Protein AF-0000000076362804 (afdb_homodimer)

pLDDT: mean 93.05, std 12.34, range [27.88, 98.81]

Radius of gyration: 17.91 Å; Cα contacts (8 Å, |Δi|>4): 501; chains: 2; bounding box: 46×46×48 Å

InterPro domains:
  IPR002075 Nuclear transport factor 2 domain [PF02136] (10-121)
  IPR018222 Nuclear transport factor 2, eukaryote [PS50177] (10-121)
  IPR018222 Nuclear transport factor 2, eukaryote [cd00780] (7-122)
  IPR032710 NTF2-like domain superfamily [SSF54427] (3-126)
  IPR045875 Nuclear transport factor 2 [PTHR12612] (6-122)

Structure (mmCIF, N/CA/C/O backbone):
data_AF-0000000076362804-model_v1
#
loop_
_entity.id
_entity.type
_entity.pdbx_description
1 polymer 'Nuclear transport factor 2'
#
loop_
_atom_site.group_PDB
_atom_site.id
_atom_site.type_symbol
_atom_site.label_atom_id
_atom_site.label_alt_id
_atom_site.label_comp_id
_atom_site.label_asym_id
_atom_site.label_entity_id
_atom_site.label_seq_id
_atom_site.pdbx_PDB_ins_code
_atom_site.Cartn_x
_atom_site.Cartn_y
_atom_site.Cartn_z
_atom_site.occupancy
_atom_site.B_iso_or_equiv
_atom_site.auth_seq_id
_atom_site.auth_comp_id
_atom_site.auth_asym_id
_atom_site.auth_atom_id
_atom_site.pdbx_PDB_model_num
ATOM 1 N N . MET A 1 1 ? 11.648 -13.578 23.984 1 36.94 1 MET A N 1
ATOM 2 C CA . MET A 1 1 ? 10.633 -13.055 23.078 1 36.94 1 MET A CA 1
ATOM 3 C C . MET A 1 1 ? 11.25 -12.125 22.047 1 36.94 1 MET A C 1
ATOM 5 O O . MET A 1 1 ? 11.836 -11.102 22.391 1 36.94 1 MET A O 1
ATOM 9 N N . GLY A 1 2 ? 11.875 -12.516 21.016 1 54.12 2 GLY A N 1
ATOM 10 C CA . GLY A 1 2 ? 12.961 -11.906 20.25 1 54.12 2 GLY A CA 1
ATOM 11 C C . GLY A 1 2 ? 12.633 -10.508 19.766 1 54.12 2 GLY A C 1
ATOM 12 O O . GLY A 1 2 ? 11.461 -10.18 19.547 1 54.12 2 GLY A O 1
ATOM 13 N N . GLU A 1 3 ? 13.352 -9.5 20.094 1 73.12 3 GLU A N 1
ATOM 14 C CA . GLU A 1 3 ? 13.211 -8.086 19.781 1 73.12 3 GLU A CA 1
ATOM 15 C C . GLU A 1 3 ? 12.867 -7.879 18.312 1 73.12 3 GLU A C 1
ATOM 17 O O . GLU A 1 3 ? 13.422 -8.547 17.438 1 73.12 3 GLU A O 1
ATOM 22 N N . SER A 1 4 ? 11.57 -7.258 18 1 84.94 4 SER A N 1
ATOM 23 C CA . SER A 1 4 ? 11.188 -6.926 16.641 1 84.94 4 SER A CA 1
ATOM 24 C C . SER A 1 4 ? 12.344 -6.293 15.875 1 84.94 4 SER A C 1
ATOM 26 O O . SER A 1 4 ? 13.117 -5.523 16.438 1 84.94 4 SER A O 1
ATOM 28 N N . PRO A 1 5 ? 12.57 -6.762 14.672 1 91.88 5 PRO A N 1
ATOM 29 C CA . PRO A 1 5 ? 13.641 -6.16 13.875 1 91.88 5 PRO A CA 1
ATOM 30 C C . PRO A 1 5 ? 13.516 -4.641 13.781 1 91.88 5 PRO A C 1
ATOM 32 O O . PRO A 1 5 ? 12.422 -4.098 13.906 1 91.88 5 PRO A O 1
ATOM 35 N N . ILE A 1 6 ? 14.586 -3.998 13.609 1 91.94 6 ILE A N 1
ATOM 36 C CA . ILE A 1 6 ? 14.672 -2.543 13.602 1 91.94 6 ILE A CA 1
ATOM 37 C C . ILE A 1 6 ? 13.703 -1.971 12.578 1 91.94 6 ILE A C 1
ATOM 39 O O . ILE A 1 6 ? 13.062 -0.946 12.82 1 91.94 6 ILE A O 1
ATOM 43 N N . TRP A 1 7 ? 13.656 -2.506 11.359 1 94.81 7 TRP A N 1
ATOM 44 C CA . TRP A 1 7 ? 12.789 -1.976 10.305 1 94.81 7 TRP A CA 1
ATOM 45 C C . TRP A 1 7 ? 11.328 -2.012 10.734 1 94.81 7 TRP A C 1
ATOM 47 O O . TRP A 1 7 ? 10.539 -1.144 10.352 1 94.81 7 TRP A O 1
ATOM 57 N N . GLU A 1 8 ? 10.906 -3.002 11.477 1 96.44 8 GLU A N 1
ATOM 58 C CA . GLU A 1 8 ? 9.539 -3.061 12 1 96.44 8 GLU A CA 1
ATOM 59 C C . GLU A 1 8 ? 9.297 -1.957 13.031 1 96.44 8 GLU A C 1
ATOM 61 O O . GLU A 1 8 ? 8.227 -1.351 13.055 1 96.44 8 GLU A O 1
ATOM 66 N N . GLN A 1 9 ? 10.219 -1.729 13.867 1 96.81 9 GLN A N 1
ATOM 67 C CA . GLN A 1 9 ? 10.109 -0.676 14.867 1 96.81 9 GLN A CA 1
ATOM 68 C C . GLN A 1 9 ? 10.023 0.7 14.211 1 96.81 9 GLN A C 1
ATOM 70 O O . GLN A 1 9 ? 9.234 1.546 14.633 1 96.81 9 GLN A O 1
ATOM 75 N N . VAL A 1 10 ? 10.859 0.866 13.227 1 97.06 10 VAL A N 1
ATOM 76 C CA . VAL A 1 10 ? 10.875 2.129 12.492 1 97.06 10 VAL A CA 1
ATOM 77 C C . VAL A 1 10 ? 9.516 2.361 11.844 1 97.06 10 VAL A C 1
ATOM 79 O O . VAL A 1 10 ? 8.922 3.432 11.992 1 97.06 10 VAL A O 1
ATOM 82 N N . GLY A 1 11 ? 9.031 1.36 11.125 1 98.25 11 GLY A N 1
ATOM 83 C CA . GLY A 1 11 ? 7.738 1.476 10.484 1 98.25 11 GLY A CA 1
ATOM 84 C C . GLY A 1 11 ? 6.613 1.785 11.453 1 98.25 11 GLY A C 1
ATOM 85 O O . GLY A 1 11 ? 5.84 2.723 11.234 1 98.25 11 GLY A O 1
ATOM 86 N N . ALA A 1 12 ? 6.578 1.027 12.547 1 98.06 12 ALA A N 1
ATOM 87 C CA . ALA A 1 12 ? 5.527 1.193 13.547 1 98.06 12 ALA A CA 1
ATOM 88 C C . ALA A 1 12 ? 5.602 2.57 14.195 1 98.06 12 ALA A C 1
ATOM 90 O O . ALA A 1 12 ? 4.578 3.23 14.391 1 98.06 12 ALA A O 1
ATOM 91 N N . GLY A 1 13 ? 6.742 2.947 14.539 1 97.88 13 GLY A N 1
ATOM 92 C CA . GLY A 1 13 ? 6.93 4.27 15.125 1 97.88 13 GLY A CA 1
ATOM 93 C C . GLY A 1 13 ? 6.52 5.395 14.188 1 97.88 13 GLY A C 1
ATOM 94 O O . GLY A 1 13 ? 5.863 6.348 14.609 1 97.88 13 GLY A O 1
ATOM 95 N N . PHE A 1 14 ? 6.957 5.27 12.93 1 98.31 14 PHE A N 1
ATOM 96 C CA . PHE A 1 14 ? 6.613 6.285 11.938 1 98.31 14 PHE A CA 1
ATOM 97 C C . PHE A 1 14 ? 5.102 6.414 11.789 1 98.31 14 PHE A C 1
ATOM 99 O O . PHE A 1 14 ? 4.57 7.523 11.734 1 98.31 14 PHE A O 1
ATOM 106 N N . VAL A 1 15 ? 4.41 5.262 11.727 1 98.56 15 VAL A N 1
ATOM 107 C CA . VAL A 1 15 ? 2.959 5.254 11.578 1 98.56 15 VAL A CA 1
ATOM 108 C C . VAL A 1 15 ? 2.318 6.02 12.734 1 98.56 15 VAL A C 1
ATOM 110 O O . VAL A 1 15 ? 1.425 6.84 12.523 1 98.56 15 VAL A O 1
ATOM 113 N N . GLN A 1 16 ? 2.775 5.766 13.883 1 98.06 16 GLN A N 1
ATOM 114 C CA . GLN A 1 16 ? 2.236 6.426 15.062 1 98.06 16 GLN A CA 1
ATOM 115 C C . GLN A 1 16 ? 2.451 7.938 14.992 1 98.06 16 GLN A C 1
ATOM 117 O O . GLN A 1 16 ? 1.515 8.711 15.195 1 98.06 16 GLN A O 1
ATOM 122 N N . VAL A 1 17 ? 3.627 8.328 14.711 1 97.69 17 VAL A N 1
ATOM 123 C CA . VAL A 1 17 ? 3.98 9.742 14.656 1 97.69 17 VAL A CA 1
ATOM 124 C C . VAL A 1 17 ? 3.186 10.438 13.555 1 97.69 17 VAL A C 1
ATOM 126 O O . VAL A 1 17 ? 2.641 11.523 13.758 1 97.69 17 VAL A O 1
ATOM 129 N N . TYR A 1 18 ? 3.16 9.844 12.383 1 98.69 18 TYR A N 1
ATOM 130 C CA . TYR A 1 18 ? 2.523 10.43 11.211 1 98.69 18 TYR A CA 1
ATOM 131 C C . TYR A 1 18 ? 1.062 10.758 11.492 1 98.69 18 TYR A C 1
ATOM 133 O O . TYR A 1 18 ? 0.63 11.898 11.312 1 98.69 18 TYR A O 1
ATOM 141 N N . TYR A 1 19 ? 0.323 9.781 11.953 1 98.56 19 TYR A N 1
ATOM 142 C CA . TYR A 1 19 ? -1.111 10.008 12.086 1 98.56 19 TYR A CA 1
ATOM 143 C C . TYR A 1 19 ? -1.409 10.875 13.305 1 98.56 19 TYR A C 1
ATOM 145 O O . TYR A 1 19 ? -2.365 11.656 13.305 1 98.56 19 TYR A O 1
ATOM 153 N N . GLN A 1 20 ? -0.62 10.703 14.375 1 97.94 20 GLN A N 1
ATOM 154 C CA . GLN A 1 20 ? -0.774 11.625 15.492 1 97.94 20 GLN A CA 1
ATOM 155 C C . GLN A 1 20 ? -0.615 13.07 15.047 1 97.94 20 GLN A C 1
ATOM 157 O O . GLN A 1 20 ? -1.434 13.93 15.383 1 97.94 20 GLN A O 1
ATOM 162 N N . GLN A 1 21 ? 0.477 13.352 14.297 1 97.94 21 GLN A N 1
ATOM 163 C CA . GLN A 1 21 ? 0.711 14.703 13.789 1 97.94 21 GLN A CA 1
ATOM 164 C C . GLN A 1 21 ? -0.399 15.125 12.828 1 97.94 21 GLN A C 1
ATOM 166 O O . GLN A 1 21 ? -0.898 16.25 12.914 1 97.94 21 GLN A O 1
ATOM 171 N N . PHE A 1 22 ? -0.816 14.234 11.938 1 98.25 22 PHE A N 1
ATOM 172 C CA . PHE A 1 22 ? -1.864 14.547 10.977 1 98.25 22 PHE A CA 1
ATOM 173 C C . PHE A 1 22 ? -3.148 14.961 11.688 1 98.25 22 PHE A C 1
ATOM 175 O O . PHE A 1 22 ? -3.812 15.914 11.273 1 98.25 22 PHE A O 1
ATOM 182 N N . ASP A 1 23 ? -3.486 14.25 12.734 1 97.81 23 ASP A N 1
ATOM 183 C CA . ASP A 1 23 ? -4.758 14.43 13.43 1 97.81 23 ASP A CA 1
ATOM 184 C C . ASP A 1 23 ? -4.738 15.68 14.297 1 97.81 23 ASP A C 1
ATOM 186 O O . ASP A 1 23 ? -5.785 16.266 14.57 1 97.81 23 ASP A O 1
ATOM 190 N N . THR A 1 24 ? -3.576 16.031 14.836 1 97.12 24 THR A N 1
ATOM 191 C CA . THR A 1 24 ? -3.521 17.094 15.836 1 97.12 24 THR A CA 1
ATOM 192 C C . THR A 1 24 ? -3 18.391 15.219 1 97.12 24 THR A C 1
ATOM 194 O O . THR A 1 24 ? -3.531 19.469 15.484 1 97.12 24 THR A O 1
ATOM 197 N N . ASN A 1 25 ? -1.929 18.359 14.461 1 96.38 25 ASN A N 1
ATOM 198 C CA . ASN A 1 25 ? -1.294 19.5 13.805 1 96.38 25 ASN A CA 1
ATOM 199 C C . ASN A 1 25 ? -0.584 19.078 12.523 1 96.38 25 ASN A C 1
ATOM 201 O O . ASN A 1 25 ? 0.634 18.891 12.516 1 96.38 25 ASN A O 1
ATOM 205 N N . ARG A 1 26 ? -1.341 19.047 11.383 1 96.12 26 ARG A N 1
ATOM 206 C CA . ARG A 1 26 ? -0.831 18.453 10.148 1 96.12 26 ARG A CA 1
ATOM 207 C C . ARG A 1 26 ? 0.298 19.297 9.57 1 96.12 26 ARG A C 1
ATOM 209 O O . ARG A 1 26 ? 1.081 18.828 8.742 1 96.12 26 ARG A O 1
ATOM 216 N N . SER A 1 27 ? 0.461 20.531 9.992 1 95.5 27 SER A N 1
ATOM 217 C CA . SER A 1 27 ? 1.548 21.375 9.508 1 95.5 27 SER A CA 1
ATOM 218 C C . SER A 1 27 ? 2.906 20.828 9.922 1 95.5 27 SER A C 1
ATOM 220 O O . SER A 1 27 ? 3.922 21.109 9.289 1 95.5 27 SER A O 1
ATOM 222 N N . GLU A 1 28 ? 2.934 20.031 10.945 1 96.56 28 GLU A N 1
ATOM 223 C CA . GLU A 1 28 ? 4.172 19.453 11.461 1 96.56 28 GLU A CA 1
ATOM 224 C C . GLU A 1 28 ? 4.641 18.297 10.594 1 96.56 28 GLU A C 1
ATOM 226 O O . GLU A 1 28 ? 5.777 17.828 10.727 1 96.56 28 GLU A O 1
ATOM 231 N N . LEU A 1 29 ? 3.787 17.828 9.656 1 98.06 29 LEU A N 1
ATOM 232 C CA . LEU A 1 29 ? 4.129 16.688 8.805 1 98.06 29 LEU A CA 1
ATOM 233 C C . LEU A 1 29 ? 5.289 17.031 7.879 1 98.06 29 LEU A C 1
ATOM 235 O O . LEU A 1 29 ? 5.957 16.141 7.355 1 98.06 29 LEU A O 1
ATOM 239 N N . GLY A 1 30 ? 5.527 18.328 7.656 1 97.62 30 GLY A N 1
ATOM 240 C CA . GLY A 1 30 ? 6.59 18.766 6.77 1 97.62 30 GLY A CA 1
ATOM 241 C C . GLY A 1 30 ? 7.949 18.188 7.125 1 97.62 30 GLY A C 1
ATOM 242 O O . GLY A 1 30 ? 8.781 17.969 6.246 1 97.62 30 GLY A O 1
ATOM 243 N N . SER A 1 31 ? 8.203 18 8.438 1 96.56 31 SER A N 1
ATOM 244 C CA . SER A 1 31 ? 9.492 17.516 8.914 1 96.56 31 SER A CA 1
ATOM 245 C C . SER A 1 31 ? 9.734 16.078 8.477 1 96.56 31 SER A C 1
ATOM 247 O O . SER A 1 31 ? 10.859 15.586 8.531 1 96.56 31 SER A O 1
ATOM 249 N N . LEU A 1 32 ? 8.703 15.352 8.055 1 97.69 32 LEU A N 1
ATOM 250 C CA . LEU A 1 32 ? 8.812 13.953 7.672 1 97.69 32 LEU A CA 1
ATOM 251 C C . LEU A 1 32 ? 9.18 13.82 6.195 1 97.69 32 LEU A C 1
ATOM 253 O O . LEU A 1 32 ? 9.555 12.734 5.742 1 97.69 32 LEU A O 1
ATOM 257 N N . TYR A 1 33 ? 9.031 14.867 5.43 1 98 33 TYR A N 1
ATOM 258 C CA . TYR A 1 33 ? 9.266 14.844 3.99 1 98 33 TYR A CA 1
ATOM 259 C C . TYR A 1 33 ? 10.531 15.625 3.637 1 98 33 TYR A C 1
ATOM 261 O O . TYR A 1 33 ? 10.969 16.484 4.395 1 98 33 TYR A O 1
ATOM 269 N N . GLY A 1 34 ? 11.125 15.273 2.525 1 95.44 34 GLY A N 1
ATOM 270 C CA . GLY A 1 34 ? 12.266 15.992 1.978 1 95.44 34 GLY A CA 1
ATOM 271 C C . GLY A 1 34 ? 12.023 16.516 0.572 1 95.44 34 GLY A C 1
ATOM 272 O O . GLY A 1 34 ? 10.898 16.453 0.067 1 95.44 34 GLY A O 1
ATOM 273 N N . GLU A 1 35 ? 13.07 16.984 -0.027 1 94.44 35 GLU A N 1
ATOM 274 C CA . GLU A 1 35 ? 12.969 17.609 -1.342 1 94.44 35 GLU A CA 1
ATOM 275 C C . GLU A 1 35 ? 12.656 16.578 -2.42 1 94.44 35 GLU A C 1
ATOM 277 O O . GLU A 1 35 ? 12.016 16.906 -3.426 1 94.44 35 GLU A O 1
ATOM 282 N N . SER A 1 36 ? 13.008 15.391 -2.213 1 94.75 36 SER A N 1
ATOM 283 C CA . SER A 1 36 ? 12.82 14.359 -3.227 1 94.75 36 SER A CA 1
ATOM 284 C C . SER A 1 36 ? 11.609 13.484 -2.9 1 94.75 36 SER A C 1
ATOM 286 O O . SER A 1 36 ? 11.352 12.492 -3.584 1 94.75 36 SER A O 1
ATOM 288 N N . SER A 1 37 ? 10.914 13.805 -1.854 1 97.81 37 SER A N 1
ATOM 289 C CA . SER A 1 37 ? 9.742 13.031 -1.47 1 97.81 37 SER A CA 1
ATOM 290 C C . SER A 1 37 ? 8.633 13.164 -2.504 1 97.81 37 SER A C 1
ATOM 292 O O . SER A 1 37 ? 8.508 14.195 -3.162 1 97.81 37 SER A O 1
ATOM 294 N N . CYS A 1 38 ? 7.879 12.094 -2.643 1 98.25 38 CYS A N 1
ATOM 295 C CA . CYS A 1 38 ? 6.738 12.102 -3.553 1 98.25 38 CYS A CA 1
ATOM 296 C C . CYS A 1 38 ? 5.473 11.633 -2.844 1 98.25 38 CYS A C 1
ATOM 298 O O . CYS A 1 38 ? 5.488 10.617 -2.141 1 98.25 38 CYS A O 1
ATOM 300 N N . LEU A 1 39 ? 4.375 12.406 -3.035 1 98.62 39 LEU A N 1
ATOM 301 C CA . LEU A 1 39 ? 3.059 12.047 -2.518 1 98.62 39 LEU A CA 1
ATOM 302 C C . LEU A 1 39 ? 2.068 11.828 -3.658 1 98.62 39 LEU A C 1
ATOM 304 O O . LEU A 1 39 ? 2.012 12.633 -4.594 1 98.62 39 LEU A O 1
ATOM 308 N N . THR A 1 40 ? 1.385 10.719 -3.691 1 98.56 40 THR A N 1
ATOM 309 C CA . THR A 1 40 ? 0.167 10.547 -4.477 1 98.56 40 THR A CA 1
ATOM 310 C C . THR A 1 40 ? -1.062 10.547 -3.572 1 98.56 40 THR A C 1
ATOM 312 O O . THR A 1 40 ? -1.241 9.641 -2.754 1 98.56 40 THR A O 1
ATOM 315 N N . TRP A 1 41 ? -1.864 11.586 -3.695 1 98.31 41 TRP A N 1
ATOM 316 C CA . TRP A 1 41 ? -3.086 11.727 -2.908 1 98.31 41 TRP A CA 1
ATOM 317 C C . TRP A 1 41 ? -4.32 11.531 -3.783 1 98.31 41 TRP A C 1
ATOM 319 O O . TRP A 1 41 ? -4.652 12.398 -4.598 1 98.31 41 TRP A O 1
ATOM 329 N N . GLU A 1 42 ? -4.977 10.375 -3.641 1 96 42 GLU A N 1
ATOM 330 C CA . GLU A 1 42 ? -6.16 10.07 -4.438 1 96 42 GLU A CA 1
ATOM 331 C C . GLU A 1 42 ? -5.875 10.227 -5.93 1 96 42 GLU A C 1
ATOM 333 O O . GLU A 1 42 ? -6.656 10.852 -6.652 1 96 42 GLU A O 1
ATOM 338 N N . GLY A 1 43 ? -4.703 9.742 -6.246 1 96.06 43 GLY A N 1
ATOM 339 C CA . GLY A 1 43 ? -4.367 9.695 -7.66 1 96.06 43 GLY A CA 1
ATOM 340 C C . GLY A 1 43 ? -3.6 10.914 -8.133 1 96.06 43 GLY A C 1
ATOM 341 O O . GLY A 1 43 ? -3.018 10.898 -9.219 1 96.06 43 GLY A O 1
ATOM 342 N N . GLN A 1 44 ? -3.564 11.945 -7.383 1 97.38 44 GLN A N 1
ATOM 343 C CA . GLN A 1 44 ? -2.838 13.156 -7.75 1 97.38 44 GLN A CA 1
ATOM 344 C C . GLN A 1 44 ? -1.427 13.148 -7.172 1 97.38 44 GLN A C 1
ATOM 346 O O . GLN A 1 44 ? -1.24 12.883 -5.98 1 97.38 44 GLN A O 1
ATOM 351 N N . GLN A 1 45 ? -0.496 13.57 -8.016 1 97.31 45 GLN A N 1
ATOM 352 C CA . GLN A 1 45 ? 0.901 13.461 -7.609 1 97.31 45 GLN A CA 1
ATOM 353 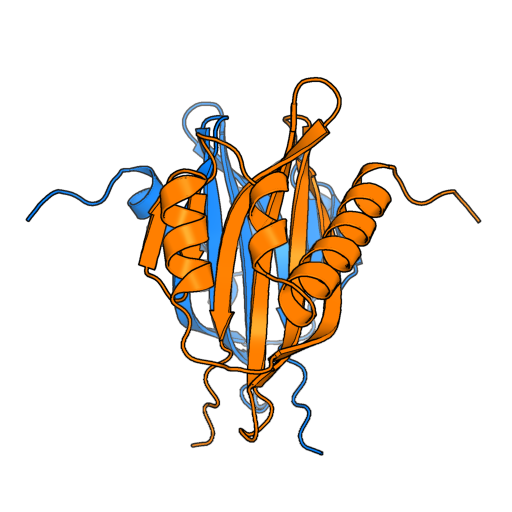C C . GLN A 1 45 ? 1.476 14.828 -7.242 1 97.31 45 GLN A C 1
ATOM 355 O O . GLN A 1 45 ? 1.199 15.828 -7.91 1 97.31 45 GLN A O 1
ATOM 360 N N . PHE A 1 46 ? 2.311 14.844 -6.191 1 98.38 46 PHE A N 1
ATOM 361 C CA . PHE A 1 46 ? 3.025 16.016 -5.707 1 98.38 46 PHE A CA 1
ATOM 362 C C . PHE A 1 46 ? 4.469 15.672 -5.359 1 98.38 46 PHE A C 1
ATOM 364 O O . PHE A 1 46 ? 4.727 14.656 -4.707 1 98.38 46 PHE A O 1
ATOM 371 N N . GLN A 1 47 ? 5.312 16.453 -5.754 1 97.44 47 GLN A N 1
ATOM 372 C CA . GLN A 1 47 ? 6.723 16.172 -5.492 1 97.44 47 GLN A CA 1
ATOM 373 C C . GLN A 1 47 ? 7.367 17.312 -4.695 1 97.44 47 GLN A C 1
ATOM 375 O O . GLN A 1 47 ? 7.168 18.484 -5.004 1 97.44 47 GLN A O 1
ATOM 380 N N . GLY A 1 48 ? 8.125 16.859 -3.707 1 97.88 48 GLY A N 1
ATOM 381 C CA . GLY A 1 48 ? 8.805 17.828 -2.863 1 97.88 48 GLY A CA 1
ATOM 382 C C . GLY A 1 48 ? 7.992 18.234 -1.647 1 97.88 48 GLY A C 1
ATOM 383 O O . GLY A 1 48 ? 6.766 18.312 -1.71 1 97.88 48 GLY A O 1
ATOM 384 N N . LYS A 1 49 ? 8.742 18.562 -0.651 1 97.88 49 LYS A N 1
ATOM 385 C CA . LYS A 1 49 ? 8.125 18.906 0.626 1 97.88 49 LYS A CA 1
ATOM 386 C C . LYS A 1 49 ? 7.113 20.031 0.462 1 97.88 49 LYS A C 1
ATOM 388 O O . LYS A 1 49 ? 6.008 19.969 0.998 1 97.88 49 LYS A O 1
ATOM 393 N N . THR A 1 50 ? 7.504 21.078 -0.228 1 98.31 50 THR A N 1
ATOM 394 C CA . THR A 1 50 ? 6.656 22.25 -0.364 1 98.31 50 THR A CA 1
ATOM 395 C C . THR A 1 50 ? 5.328 21.891 -1.024 1 98.31 50 THR A C 1
ATOM 397 O O . THR A 1 50 ? 4.262 22.219 -0.502 1 98.31 50 THR A O 1
ATOM 400 N N . ALA A 1 51 ? 5.387 21.219 -2.148 1 98.56 51 ALA A N 1
ATOM 401 C CA . ALA A 1 51 ? 4.18 20.844 -2.877 1 98.56 51 ALA A CA 1
ATOM 402 C C . ALA A 1 51 ? 3.316 19.891 -2.053 1 98.56 51 ALA A C 1
ATOM 404 O O . ALA A 1 51 ? 2.088 20 -2.051 1 98.56 51 ALA A O 1
ATOM 405 N N . ILE A 1 52 ? 3.971 18.906 -1.39 1 98.62 52 ILE A N 1
ATOM 406 C CA . ILE A 1 52 ? 3.268 17.938 -0.55 1 98.62 52 ILE A CA 1
ATOM 407 C C . ILE A 1 52 ? 2.525 18.672 0.565 1 98.62 52 ILE A C 1
ATOM 409 O O . ILE A 1 52 ? 1.334 18.438 0.784 1 98.62 52 ILE A O 1
ATOM 413 N N . MET A 1 53 ? 3.178 19.578 1.23 1 98.5 53 MET A N 1
ATOM 414 C CA . MET A 1 53 ? 2.578 20.281 2.359 1 98.5 53 MET A CA 1
ATOM 415 C C . MET A 1 53 ? 1.476 21.234 1.887 1 98.5 53 MET A C 1
ATOM 417 O O . MET A 1 53 ? 0.481 21.422 2.588 1 98.5 53 MET A O 1
ATOM 421 N N . GLU A 1 54 ? 1.677 21.859 0.71 1 98.38 54 GLU A N 1
ATOM 422 C CA . GLU A 1 54 ? 0.604 22.672 0.143 1 98.38 54 GLU A CA 1
ATOM 423 C C . GLU A 1 54 ? -0.67 21.859 -0.041 1 98.38 54 GLU A C 1
ATOM 425 O O . GLU A 1 54 ? -1.762 22.312 0.305 1 98.38 54 GLU A O 1
ATOM 430 N N . LYS A 1 55 ? -0.521 20.688 -0.566 1 98.5 55 LYS A N 1
ATOM 431 C CA . LYS A 1 55 ? -1.679 19.812 -0.752 1 98.5 55 LYS A CA 1
ATOM 432 C C . LYS A 1 55 ? -2.307 19.438 0.587 1 98.5 55 LYS A C 1
ATOM 434 O O . LYS A 1 55 ? -3.52 19.578 0.771 1 98.5 55 LYS A O 1
ATOM 439 N N . ILE A 1 56 ? -1.506 18.953 1.53 1 97.81 56 ILE A N 1
ATOM 440 C CA . ILE A 1 56 ? -1.981 18.5 2.834 1 97.81 56 ILE A CA 1
ATOM 441 C C . ILE A 1 56 ? -2.711 19.641 3.539 1 97.81 56 ILE A C 1
ATOM 443 O O . ILE A 1 56 ? -3.793 19.453 4.098 1 97.81 56 ILE A O 1
ATOM 447 N N . ASN A 1 57 ? -2.121 20.828 3.455 1 97.25 57 ASN A N 1
ATOM 448 C CA . ASN A 1 57 ? -2.703 21.984 4.133 1 97.25 57 ASN A CA 1
ATOM 449 C C . ASN A 1 57 ? -3.961 22.484 3.424 1 97.25 57 ASN A C 1
ATOM 451 O O . ASN A 1 57 ? -4.762 23.203 4.008 1 97.25 57 ASN A O 1
ATOM 455 N N . SER A 1 58 ? -4.074 22.125 2.199 1 97.12 58 SER A N 1
ATOM 456 C CA . SER A 1 58 ? -5.215 22.594 1.413 1 97.12 58 SER A CA 1
ATOM 457 C C . SER A 1 58 ? -6.445 21.719 1.663 1 97.12 58 SER A C 1
ATOM 459 O O . SER A 1 58 ? -7.539 22.047 1.192 1 97.12 58 SER A O 1
ATOM 461 N N . LEU A 1 59 ? -6.277 20.578 2.322 1 95.5 59 LEU A N 1
ATOM 462 C CA . LEU A 1 59 ? -7.406 19.688 2.574 1 95.5 59 LEU A CA 1
ATOM 463 C C . LEU A 1 59 ? -8.484 20.391 3.391 1 95.5 59 LEU A C 1
ATOM 465 O O . LEU A 1 59 ? -8.195 20.953 4.453 1 95.5 59 LEU A O 1
ATOM 469 N N . PRO A 1 60 ? -9.789 20.312 3.014 1 91.38 60 PRO A N 1
ATOM 470 C CA . PRO A 1 60 ? -10.844 21.203 3.502 1 91.38 60 PRO A CA 1
ATOM 471 C C . PRO A 1 60 ? -11.531 20.688 4.762 1 91.38 60 PRO A C 1
ATOM 473 O O . PRO A 1 60 ? -12.727 20.922 4.965 1 91.38 60 PRO A O 1
ATOM 476 N N . PHE A 1 61 ? -10.922 20.031 5.578 1 93.25 61 PHE A N 1
ATOM 477 C CA . PHE A 1 61 ? -11.578 19.562 6.797 1 93.25 61 PHE A CA 1
ATOM 478 C C . PHE A 1 61 ? -11.008 20.281 8.016 1 93.25 61 PHE A C 1
ATOM 480 O O . PHE A 1 61 ? -9.867 20.734 8 1 93.25 61 PHE A O 1
ATOM 487 N N . GLN A 1 62 ? -11.812 20.391 9.133 1 92.94 62 GLN A N 1
ATOM 488 C CA . GLN A 1 62 ? -11.398 21.016 10.383 1 92.94 62 GLN A CA 1
ATOM 489 C C . GLN A 1 62 ? -10.781 20 11.328 1 92.94 62 GLN A C 1
ATOM 491 O O . GLN A 1 62 ? -9.797 20.297 12.016 1 92.94 62 GLN A O 1
ATOM 496 N N . LYS A 1 63 ? -11.445 18.875 11.414 1 95.31 63 LYS A N 1
ATOM 497 C CA . LYS A 1 63 ? -10.977 17.781 12.266 1 95.31 63 LYS A CA 1
ATOM 498 C C . LYS A 1 63 ? -10.867 16.484 11.484 1 95.31 63 LYS A C 1
ATOM 500 O O . LYS A 1 63 ? -11.719 16.188 10.648 1 95.31 63 LYS A O 1
ATOM 505 N N . ILE A 1 64 ? -9.867 15.758 11.805 1 96.94 64 ILE A N 1
ATOM 506 C CA . ILE A 1 64 ? -9.695 14.43 11.234 1 96.94 64 ILE A CA 1
ATOM 507 C C . ILE A 1 64 ? -9.141 13.477 12.297 1 96.94 64 ILE A C 1
ATOM 509 O O . ILE A 1 64 ? -8.344 13.883 13.141 1 96.94 64 ILE A O 1
ATOM 513 N N . GLN A 1 65 ? -9.625 12.258 12.273 1 97.5 65 GLN A N 1
ATOM 514 C CA . GLN A 1 65 ? -9.148 11.211 13.18 1 97.5 65 GLN A CA 1
ATOM 515 C C . GLN A 1 65 ? -8.945 9.898 12.445 1 97.5 65 GLN A C 1
ATOM 517 O O . GLN A 1 65 ? -9.875 9.359 11.844 1 97.5 65 GLN A O 1
ATOM 522 N N . HIS A 1 66 ? -7.707 9.453 12.531 1 96.94 66 HIS A N 1
ATOM 523 C CA . HIS A 1 66 ? -7.395 8.172 11.922 1 96.94 66 HIS A CA 1
ATOM 524 C C . HIS A 1 66 ? -7.43 7.047 12.953 1 96.94 66 HIS A C 1
ATOM 526 O O . HIS A 1 66 ? -6.984 7.23 14.086 1 96.94 66 HIS A O 1
ATOM 532 N N . SER A 1 67 ? -7.973 5.922 12.609 1 96.44 67 SER A N 1
ATOM 533 C CA . SER A 1 67 ? -7.902 4.672 13.359 1 96.44 67 SER A CA 1
ATOM 534 C C . SER A 1 67 ? -7.273 3.562 12.523 1 96.44 67 SER A C 1
ATOM 536 O O . SER A 1 67 ? -7.918 3.002 11.633 1 96.44 67 SER A O 1
ATOM 538 N N . VAL A 1 68 ? -6.02 3.283 12.812 1 96.5 68 VAL A N 1
ATOM 539 C CA . VAL A 1 68 ? -5.285 2.275 12.055 1 96.5 68 VAL A CA 1
ATOM 540 C C . VAL A 1 68 ? -5.742 0.88 12.477 1 96.5 68 VAL A C 1
ATOM 542 O O . VAL A 1 68 ? -5.738 0.551 13.664 1 96.5 68 VAL A O 1
ATOM 545 N N . THR A 1 69 ? -6.176 0.09 11.547 1 94.88 69 THR A N 1
ATOM 546 C CA . THR A 1 69 ? -6.594 -1.279 11.82 1 94.88 69 THR A CA 1
ATOM 547 C C . THR A 1 69 ? -5.418 -2.242 11.695 1 94.88 69 THR A C 1
ATOM 549 O O . THR A 1 69 ? -5.242 -3.131 12.531 1 94.88 69 THR A O 1
ATOM 552 N N . THR A 1 70 ? -4.668 -2.123 10.68 1 95.56 70 THR A N 1
ATOM 553 C CA . THR A 1 70 ? -3.48 -2.949 10.477 1 95.56 70 THR A CA 1
ATOM 554 C C . THR A 1 70 ? -2.359 -2.137 9.836 1 95.56 70 THR A C 1
ATOM 556 O O . THR A 1 70 ? -2.617 -1.142 9.148 1 95.56 70 THR A O 1
ATOM 559 N N . HIS A 1 71 ? -1.159 -2.486 10.117 1 97.5 71 HIS A N 1
ATOM 560 C CA . HIS A 1 71 ? 0.012 -1.99 9.406 1 97.5 71 HIS A CA 1
ATOM 561 C C . HIS A 1 71 ? 1.096 -3.059 9.32 1 97.5 71 HIS A C 1
ATOM 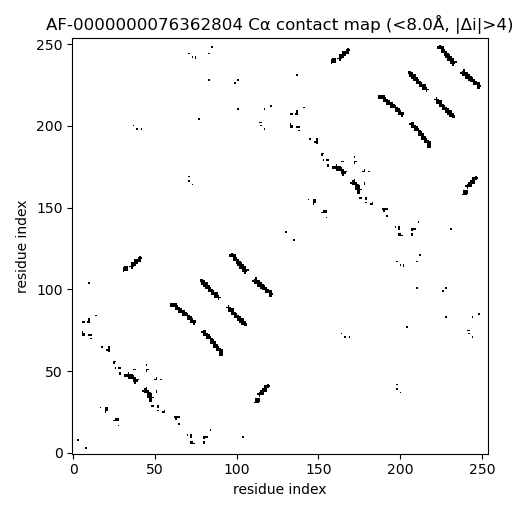563 O O . HIS A 1 71 ? 1.351 -3.775 10.289 1 97.5 71 HIS A O 1
ATOM 569 N N . ASP A 1 72 ? 1.595 -3.238 8.133 1 98.31 72 ASP A N 1
ATOM 570 C CA . ASP A 1 72 ? 2.66 -4.195 7.859 1 98.31 72 ASP A CA 1
ATOM 571 C C . ASP A 1 72 ? 3.926 -3.49 7.375 1 98.31 72 ASP A C 1
ATOM 573 O O . ASP A 1 72 ? 3.848 -2.455 6.707 1 98.31 72 ASP A O 1
ATOM 577 N N . HIS A 1 73 ? 5.066 -4.078 7.719 1 98.38 73 HIS A N 1
ATOM 578 C CA . HIS A 1 73 ? 6.352 -3.477 7.383 1 98.38 73 HIS A CA 1
ATOM 579 C C . HIS A 1 73 ? 7.301 -4.508 6.777 1 98.38 73 HIS A C 1
ATOM 581 O O . HIS A 1 73 ? 7.289 -5.676 7.176 1 98.38 73 HIS A O 1
ATOM 587 N N . GLN A 1 74 ? 8.062 -4.09 5.832 1 98.12 74 GLN A N 1
ATOM 588 C CA . GLN A 1 74 ? 9.117 -4.902 5.234 1 98.12 74 GLN A CA 1
ATOM 589 C C . GLN A 1 74 ? 10.375 -4.074 4.988 1 98.12 74 GLN A C 1
ATOM 591 O O . GLN A 1 74 ? 10.297 -2.887 4.664 1 98.12 74 GLN A O 1
ATOM 596 N N . PRO A 1 75 ? 11.492 -4.703 5.141 1 96.31 75 PRO A N 1
ATOM 597 C CA . PRO A 1 75 ? 12.711 -4.055 4.656 1 96.31 75 PRO A CA 1
ATOM 598 C C . PRO A 1 75 ? 12.875 -4.16 3.143 1 96.31 75 PRO A C 1
ATOM 600 O O . PRO A 1 75 ? 12.367 -5.098 2.525 1 96.31 75 PRO A O 1
ATOM 603 N N . THR A 1 76 ? 13.5 -3.178 2.52 1 94 76 THR A N 1
ATOM 604 C CA . THR A 1 76 ? 13.883 -3.285 1.115 1 94 76 THR A CA 1
ATOM 605 C C . THR A 1 76 ? 15.375 -3.594 0.981 1 94 76 THR A C 1
ATOM 607 O O . THR A 1 76 ? 16.125 -3.469 1.947 1 94 76 THR A O 1
ATOM 610 N N . VAL A 1 77 ? 15.742 -3.953 -0.209 1 88.31 77 VAL A N 1
ATOM 611 C CA . VAL A 1 77 ? 17.125 -4.344 -0.47 1 88.31 77 VAL A CA 1
ATOM 612 C C . VAL A 1 77 ? 18.047 -3.137 -0.301 1 88.31 77 VAL A C 1
ATOM 614 O O . VAL A 1 77 ? 19.203 -3.285 0.078 1 88.31 77 VAL A O 1
ATOM 617 N N . ASP A 1 78 ? 17.531 -1.927 -0.44 1 90.81 78 ASP A N 1
ATOM 618 C CA . ASP A 1 78 ? 18.359 -0.724 -0.368 1 90.81 78 ASP A CA 1
ATOM 619 C C . ASP A 1 78 ? 18.344 -0.135 1.04 1 90.81 78 ASP A C 1
ATOM 621 O O . ASP A 1 78 ? 18.875 0.954 1.268 1 90.81 78 ASP A O 1
ATOM 625 N N . GLY A 1 79 ? 17.75 -0.819 1.962 1 91.56 79 GLY A N 1
ATOM 626 C CA . GLY A 1 79 ? 17.781 -0.392 3.352 1 91.56 79 GLY A CA 1
ATOM 627 C C . GLY A 1 79 ? 16.625 0.505 3.736 1 91.56 79 GLY A C 1
ATOM 628 O O . GLY A 1 79 ? 16.625 1.088 4.824 1 91.56 79 GLY A O 1
ATOM 629 N N . SER A 1 80 ? 15.727 0.64 2.848 1 96.69 80 SER A N 1
ATOM 630 C CA . SER A 1 80 ? 14.516 1.388 3.166 1 96.69 80 SER A CA 1
ATOM 631 C C . SER A 1 80 ? 13.5 0.513 3.895 1 96.69 80 SER A C 1
ATOM 633 O O . SER A 1 80 ? 13.68 -0.702 3.996 1 96.69 80 SER A O 1
ATOM 635 N N . VAL A 1 81 ? 12.562 1.18 4.512 1 97.81 81 VAL A N 1
ATOM 636 C CA . VAL A 1 81 ? 11.469 0.481 5.172 1 97.81 81 VAL A CA 1
ATOM 637 C C . VAL A 1 81 ? 10.164 0.722 4.41 1 97.81 81 VAL A C 1
ATOM 639 O 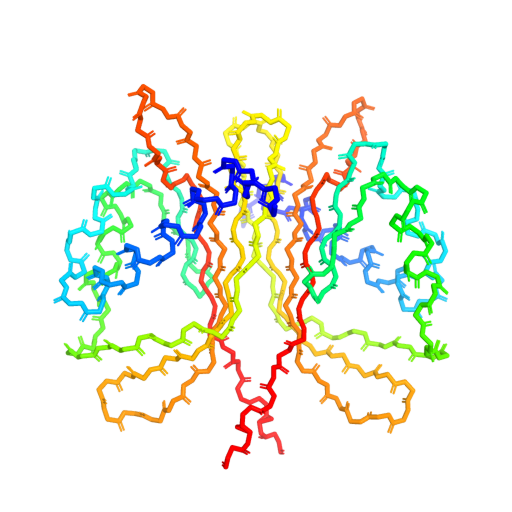O . VAL A 1 81 ? 9.781 1.869 4.176 1 97.81 81 VAL A O 1
ATOM 642 N N . LEU A 1 82 ? 9.539 -0.326 4 1 98.25 82 LEU A N 1
ATOM 643 C CA . LEU A 1 82 ? 8.227 -0.283 3.371 1 98.25 82 LEU A CA 1
ATOM 644 C C . LEU A 1 82 ? 7.121 -0.476 4.406 1 98.25 82 LEU A C 1
ATOM 646 O O . LEU A 1 82 ? 7.172 -1.408 5.211 1 98.25 82 LEU A O 1
ATOM 650 N N . THR A 1 83 ? 6.137 0.429 4.379 1 98.56 83 THR A N 1
ATOM 651 C CA . THR A 1 83 ? 5.051 0.378 5.355 1 98.56 83 THR A CA 1
ATOM 652 C C . THR A 1 83 ? 3.695 0.462 4.66 1 98.56 83 THR A C 1
ATOM 654 O O . THR A 1 83 ? 3.441 1.393 3.895 1 98.56 83 THR A O 1
ATOM 657 N N . MET A 1 84 ? 2.812 -0.5 4.852 1 98.38 84 MET A N 1
ATOM 658 C CA . MET A 1 84 ? 1.435 -0.481 4.371 1 98.38 84 MET A CA 1
ATOM 659 C C . MET A 1 84 ? 0.454 -0.317 5.527 1 98.38 84 MET A C 1
ATOM 661 O O . MET A 1 84 ? 0.5 -1.074 6.496 1 98.38 84 MET A O 1
ATOM 665 N N . VAL A 1 85 ? -0.414 0.606 5.379 1 97.81 85 VAL A N 1
ATOM 666 C CA . VAL A 1 85 ? -1.358 0.919 6.449 1 97.81 85 VAL A CA 1
ATOM 667 C C . VAL A 1 85 ? -2.789 0.791 5.926 1 97.81 85 VAL A C 1
ATOM 669 O O . VAL A 1 85 ? -3.094 1.23 4.816 1 97.81 85 VAL A O 1
ATOM 672 N N . VAL A 1 86 ? -3.629 0.148 6.71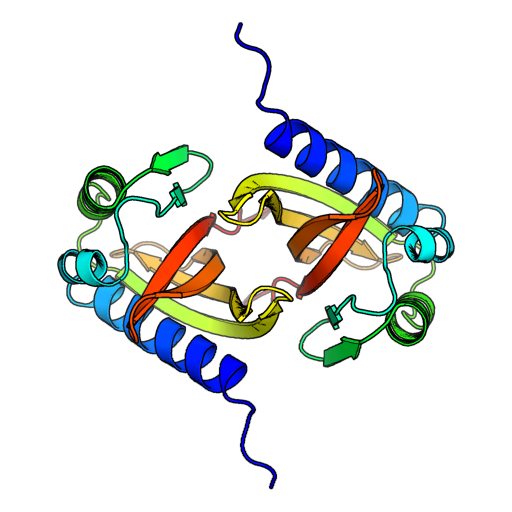5 1 95.69 86 VAL A N 1
ATOM 673 C CA . VAL A 1 86 ? -5.066 0.066 6.484 1 95.69 86 VAL A CA 1
ATOM 674 C C . VAL A 1 86 ? -5.82 0.541 7.723 1 95.69 86 VAL A C 1
ATOM 676 O O . VAL A 1 86 ? -5.453 0.194 8.852 1 95.69 86 VAL A O 1
ATOM 679 N N . GLY A 1 87 ? -6.824 1.356 7.473 1 95.12 87 GLY A N 1
ATOM 680 C CA . GLY A 1 87 ? -7.602 1.84 8.602 1 95.12 87 GLY A CA 1
ATOM 681 C C . GLY A 1 87 ? -8.867 2.564 8.195 1 95.12 87 GLY A C 1
ATOM 682 O O . GLY A 1 87 ? -9.367 2.369 7.082 1 95.12 87 GLY A O 1
ATOM 683 N N . GLN A 1 88 ? -9.359 3.238 9.211 1 94.44 88 GLN A N 1
ATOM 684 C CA . GLN A 1 88 ? -10.523 4.098 9.016 1 94.44 88 GLN A CA 1
ATOM 685 C C . GLN A 1 88 ? -10.227 5.531 9.438 1 94.44 88 GLN A C 1
ATOM 687 O O . GLN A 1 88 ? -9.352 5.77 10.273 1 94.44 88 GLN A O 1
ATOM 692 N N . LEU A 1 89 ? -10.922 6.406 8.75 1 95.19 89 LEU A N 1
ATOM 693 C CA . LEU A 1 89 ? -10.781 7.793 9.172 1 95.19 89 LEU A CA 1
ATOM 694 C C . LEU A 1 89 ? -12.141 8.492 9.219 1 95.19 89 LEU A C 1
ATOM 696 O O . LEU A 1 89 ? -13.07 8.086 8.516 1 95.19 89 LEU A O 1
ATOM 700 N N . GLN A 1 90 ? -12.258 9.367 10.117 1 95.31 90 GLN A N 1
ATOM 701 C CA . GLN A 1 90 ? -13.43 10.234 10.25 1 95.31 90 GLN A CA 1
ATOM 702 C C . GLN A 1 90 ? -13.047 11.695 10.07 1 95.31 90 GLN A C 1
ATOM 704 O O . GLN A 1 90 ? -12.109 12.18 10.703 1 95.31 90 GLN A O 1
ATOM 709 N N . VAL A 1 91 ? -13.758 12.336 9.195 1 94.62 91 VAL A N 1
ATOM 710 C CA . VAL A 1 91 ? -13.547 13.75 8.891 1 94.62 91 VAL A CA 1
ATOM 711 C C . VAL A 1 91 ? -14.742 14.57 9.359 1 94.62 91 VAL A C 1
ATOM 713 O O . VAL A 1 91 ? -15.867 14.359 8.883 1 94.62 91 VAL A O 1
ATOM 716 N N . ASP A 1 92 ? -14.414 15.539 10.25 1 96.38 92 ASP A N 1
ATOM 717 C CA . ASP A 1 92 ? -15.484 16.375 10.789 1 96.38 92 ASP A CA 1
ATOM 718 C C . ASP A 1 92 ? -16.672 15.523 11.242 1 96.38 92 ASP A C 1
ATOM 720 O O . ASP A 1 92 ? -16.5 14.633 12.078 1 96.38 92 ASP A O 1
ATOM 724 N N . ASP A 1 93 ? -17.859 15.742 10.703 1 93.69 93 ASP A N 1
ATOM 725 C CA . ASP A 1 93 ? -19.047 14.992 11.125 1 93.69 93 ASP A CA 1
ATOM 726 C C . ASP A 1 93 ? -19.469 13.992 10.055 1 93.69 93 ASP A C 1
ATOM 728 O O . ASP A 1 93 ? -20.594 13.516 10.062 1 93.69 93 ASP A O 1
ATOM 732 N N . ASP A 1 94 ? -18.547 13.695 9.266 1 92.19 94 ASP A N 1
ATOM 733 C CA . ASP A 1 94 ? -18.859 12.758 8.188 1 92.19 94 ASP A CA 1
ATOM 734 C C . ASP A 1 94 ? -18.75 11.312 8.672 1 92.19 94 ASP A C 1
ATOM 736 O O . ASP A 1 94 ? -18.125 11.039 9.695 1 92.19 94 ASP A O 1
ATOM 740 N N . PRO A 1 95 ? -19.406 10.492 7.953 1 91.69 95 PRO A N 1
ATOM 741 C CA . PRO A 1 95 ? -19.281 9.078 8.312 1 91.69 95 PRO A CA 1
ATOM 742 C C . PRO A 1 95 ? -17.844 8.562 8.18 1 91.69 95 PRO A C 1
ATOM 744 O O . PRO A 1 95 ? -17.062 9.094 7.387 1 91.69 95 PRO A O 1
ATOM 747 N N . VAL A 1 96 ? -17.547 7.539 8.93 1 9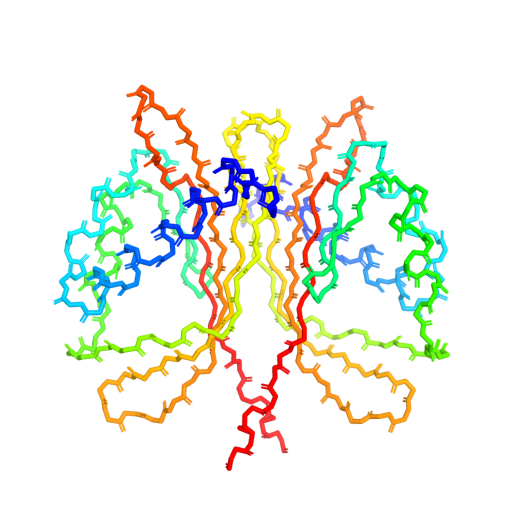3.25 96 VAL A N 1
ATOM 748 C CA . VAL A 1 96 ? -16.234 6.898 8.922 1 93.25 96 VAL A CA 1
ATOM 749 C C . VAL A 1 96 ? -15.969 6.281 7.551 1 93.25 96 VAL A C 1
ATOM 751 O O . VAL A 1 96 ? -16.859 5.66 6.961 1 93.25 96 VAL A O 1
ATOM 754 N N . MET A 1 97 ? -14.75 6.461 7.02 1 91.38 97 MET A N 1
ATOM 755 C CA . MET A 1 97 ? -14.336 5.922 5.727 1 91.38 97 MET A CA 1
ATOM 756 C C . MET A 1 97 ? -13.086 5.066 5.867 1 91.38 97 MET A C 1
ATOM 758 O O . MET A 1 97 ? -12.211 5.371 6.676 1 91.38 97 MET A O 1
ATOM 76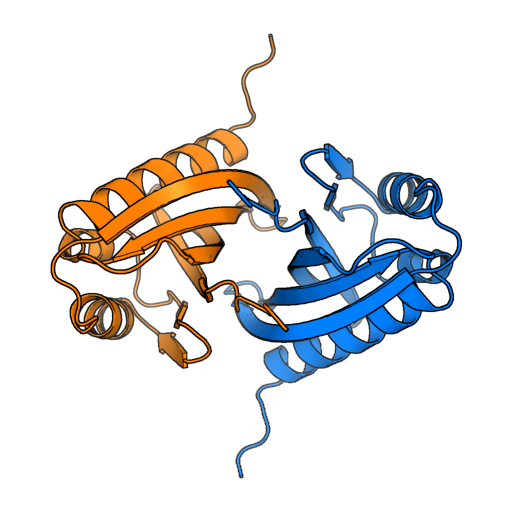2 N N . GLY A 1 98 ? -13.094 4.027 5.086 1 93.12 98 GLY A N 1
ATOM 763 C CA . GLY A 1 98 ? -11.867 3.248 5.031 1 93.12 98 GLY A CA 1
ATOM 764 C C . GLY A 1 98 ? -10.773 3.912 4.215 1 93.12 98 GLY A C 1
ATOM 765 O O . GLY A 1 98 ? -11.055 4.676 3.291 1 93.12 98 GLY A O 1
ATOM 766 N N . PHE A 1 99 ? -9.547 3.656 4.562 1 95.12 99 PHE A N 1
ATOM 767 C CA . PHE A 1 99 ? -8.438 4.18 3.775 1 95.12 99 PHE A CA 1
ATOM 768 C C . PHE A 1 99 ? -7.273 3.197 3.762 1 95.12 99 PHE A C 1
ATOM 770 O O . PHE A 1 99 ? -7.23 2.266 4.57 1 95.12 99 PHE A O 1
ATOM 777 N N . GLN A 1 100 ? -6.398 3.314 2.844 1 96.25 100 GLN A N 1
ATOM 778 C CA . GLN A 1 100 ? -5.105 2.645 2.766 1 96.25 100 GLN A CA 1
ATOM 779 C C . GLN A 1 100 ? -3.994 3.633 2.42 1 96.25 100 GLN A C 1
ATOM 781 O O . GLN A 1 100 ? -4.23 4.621 1.724 1 96.25 100 GLN A O 1
ATOM 786 N N . GLN A 1 101 ? -2.881 3.371 2.926 1 97.88 101 GLN A N 1
ATOM 787 C CA . GLN A 1 101 ? -1.744 4.25 2.67 1 97.88 101 GLN A CA 1
ATOM 788 C C . GLN A 1 101 ? -0.432 3.471 2.684 1 97.88 101 GLN A C 1
ATOM 790 O O . GLN A 1 101 ? -0.291 2.494 3.424 1 97.88 101 GLN A O 1
ATOM 795 N N . LEU A 1 102 ? 0.489 3.904 1.872 1 98.25 102 LEU A N 1
ATOM 796 C CA . LEU A 1 102 ? 1.807 3.289 1.759 1 98.25 102 LEU A CA 1
ATOM 797 C C . LEU A 1 102 ? 2.91 4.32 1.969 1 98.25 102 LEU A C 1
ATOM 799 O O . LEU A 1 102 ? 2.818 5.445 1.468 1 98.25 102 LEU A O 1
ATOM 803 N N . PHE A 1 103 ? 3.963 3.902 2.709 1 98.69 103 PHE A N 1
ATOM 804 C CA . PHE A 1 103 ? 5.133 4.754 2.9 1 98.69 103 PHE A CA 1
ATOM 805 C C . PHE A 1 103 ? 6.41 4.004 2.545 1 98.69 103 PHE A C 1
ATOM 807 O O . PHE A 1 103 ? 6.531 2.807 2.816 1 98.69 103 PHE A O 1
ATOM 814 N N . VAL A 1 104 ? 7.332 4.707 1.98 1 98.44 104 VAL A N 1
ATOM 815 C CA . VAL A 1 104 ? 8.719 4.254 1.918 1 98.44 104 VAL A CA 1
ATOM 816 C C . VAL A 1 104 ? 9.609 5.188 2.734 1 98.44 104 VAL A C 1
ATOM 818 O O . VAL A 1 104 ? 9.695 6.383 2.443 1 98.44 104 VAL A O 1
ATOM 821 N N . LEU A 1 105 ? 10.219 4.633 3.738 1 98.12 105 LEU A N 1
ATOM 822 C CA . LEU A 1 105 ? 11.094 5.395 4.629 1 98.12 105 LEU A CA 1
ATOM 823 C C . LEU A 1 105 ? 12.555 5.109 4.328 1 98.12 105 LEU A C 1
ATOM 825 O O . LEU A 1 105 ? 12.969 3.951 4.246 1 98.12 105 LEU A O 1
ATOM 829 N N . LYS A 1 106 ? 13.297 6.133 4.191 1 96.88 106 LYS A N 1
ATOM 830 C CA . LYS A 1 106 ? 14.727 6.004 3.939 1 96.88 106 LYS A CA 1
ATOM 831 C C . LYS A 1 106 ? 15.547 6.73 5.004 1 96.88 106 LYS A C 1
ATOM 833 O O . LYS A 1 106 ? 15.211 7.852 5.395 1 96.88 106 LYS A O 1
ATOM 838 N N . ASN A 1 107 ? 16.531 6.039 5.434 1 94.5 107 ASN A N 1
ATOM 839 C CA . ASN A 1 107 ? 17.453 6.668 6.387 1 94.5 107 ASN A CA 1
ATOM 840 C C . ASN A 1 107 ? 18.469 7.566 5.684 1 94.5 107 ASN A C 1
ATOM 842 O O . ASN A 1 107 ? 19.281 7.082 4.902 1 94.5 107 ASN A O 1
ATOM 846 N N . MET A 1 108 ? 18.281 8.812 5.863 1 89.19 108 MET A N 1
ATOM 847 C CA . MET A 1 108 ? 19.188 9.805 5.305 1 89.19 108 MET A CA 1
ATOM 848 C C . MET A 1 108 ? 19.875 10.602 6.41 1 89.19 108 MET A C 1
ATOM 850 O O . MET A 1 108 ? 19.234 11.406 7.086 1 89.19 108 MET A O 1
ATOM 854 N N . ASP A 1 109 ? 21.234 10.516 6.531 1 85.94 109 ASP A N 1
ATOM 855 C CA . ASP A 1 109 ? 22.016 11.234 7.535 1 85.94 109 ASP A CA 1
ATOM 856 C C . ASP A 1 109 ? 21.406 11.062 8.93 1 85.94 109 ASP A C 1
ATOM 858 O O . ASP A 1 109 ? 21.141 12.039 9.625 1 85.94 109 ASP A O 1
ATOM 862 N N . LYS A 1 110 ? 21 9.859 9.328 1 86.5 110 LYS A N 1
ATOM 863 C CA . LYS A 1 110 ? 20.516 9.438 10.641 1 86.5 110 LYS A CA 1
ATOM 864 C C . LYS A 1 110 ? 19.094 9.922 10.883 1 86.5 110 LYS A C 1
ATOM 866 O O . LYS A 1 110 ? 18.656 10.062 12.031 1 86.5 110 LYS A O 1
ATOM 871 N N . ARG A 1 111 ? 18.438 10.312 9.898 1 91.56 111 ARG A N 1
ATOM 872 C CA . ARG A 1 111 ? 17.031 10.695 9.984 1 91.56 111 ARG A CA 1
ATOM 873 C C . ARG A 1 111 ? 16.203 9.914 8.984 1 91.56 111 ARG A C 1
ATOM 875 O O . ARG A 1 111 ? 16.594 9.734 7.832 1 91.56 111 ARG A O 1
ATOM 882 N N . TRP A 1 112 ? 15.125 9.453 9.438 1 95.06 112 TRP A N 1
ATOM 883 C CA . TRP A 1 112 ? 14.203 8.758 8.547 1 95.06 112 TRP A CA 1
ATOM 884 C C . TRP A 1 112 ? 13.289 9.75 7.832 1 95.06 112 TRP A C 1
ATOM 886 O O . TRP A 1 112 ? 12.633 10.578 8.477 1 95.06 112 TRP A O 1
ATOM 896 N N . ILE A 1 113 ? 13.375 9.688 6.516 1 96.81 113 ILE A N 1
ATOM 897 C CA . ILE A 1 113 ? 12.57 10.562 5.668 1 96.81 113 ILE A CA 1
ATOM 898 C C . ILE A 1 113 ? 11.57 9.727 4.871 1 96.81 113 ILE A C 1
ATOM 900 O O . ILE A 1 113 ? 11.906 8.656 4.367 1 96.81 113 ILE A O 1
ATOM 904 N N . CYS A 1 114 ? 10.359 10.219 4.789 1 98.44 114 CYS A N 1
ATOM 905 C CA . CYS A 1 114 ? 9.359 9.594 3.924 1 98.44 114 CYS A CA 1
ATOM 906 C C . CYS A 1 114 ? 9.586 9.969 2.467 1 98.44 114 CYS A C 1
ATOM 908 O O . CYS A 1 114 ? 9.258 11.086 2.053 1 98.44 114 CYS A O 1
ATOM 910 N N . MET A 1 115 ? 10.102 9 1.707 1 97.94 115 MET A N 1
ATOM 911 C CA . MET A 1 115 ? 10.453 9.281 0.318 1 97.94 115 MET A CA 1
ATOM 912 C C . MET A 1 115 ? 9.25 9.094 -0.597 1 97.94 115 MET A C 1
ATOM 914 O O . MET A 1 115 ? 9.133 9.766 -1.624 1 97.94 115 MET A O 1
ATOM 918 N N . ASN A 1 116 ? 8.469 8.18 -0.322 1 98.69 116 ASN A N 1
ATOM 919 C CA . ASN A 1 116 ? 7.254 7.906 -1.087 1 98.69 116 ASN A CA 1
ATOM 920 C C . ASN A 1 116 ? 6.039 7.746 -0.176 1 98.69 116 ASN A C 1
ATOM 922 O O . ASN A 1 116 ? 6.133 7.125 0.886 1 98.69 116 ASN A O 1
ATOM 926 N N . ASP A 1 117 ? 4.969 8.32 -0.573 1 98.81 117 ASP A N 1
ATOM 927 C CA . ASP A 1 117 ? 3.693 8.32 0.137 1 98.81 117 ASP A CA 1
ATOM 928 C C . ASP A 1 117 ? 2.521 8.211 -0.836 1 98.81 117 ASP A C 1
ATOM 930 O O . ASP A 1 117 ? 2.424 8.984 -1.789 1 98.81 117 ASP A O 1
ATOM 934 N N . MET A 1 118 ? 1.648 7.246 -0.646 1 98.62 118 MET A N 1
ATOM 935 C CA . MET A 1 118 ? 0.455 7.113 -1.477 1 98.62 118 MET A CA 1
ATOM 936 C C . MET A 1 118 ? -0.781 6.867 -0.617 1 98.62 118 MET A C 1
ATOM 938 O O . MET A 1 118 ? -0.807 5.934 0.189 1 98.62 118 MET A O 1
ATOM 942 N N . PHE A 1 119 ? -1.776 7.648 -0.811 1 98.12 119 PHE A N 1
ATOM 943 C CA . PHE A 1 119 ? -3 7.582 -0.022 1 98.12 119 PHE A CA 1
ATOM 944 C C . PHE A 1 119 ? -4.211 7.355 -0.919 1 98.12 119 PHE A C 1
ATOM 946 O O . PHE A 1 119 ? -4.344 7.992 -1.967 1 98.12 119 PHE A O 1
ATOM 953 N N . ARG A 1 120 ? -5.074 6.383 -0.546 1 96.25 120 ARG A N 1
ATOM 954 C CA . ARG A 1 120 ? -6.363 6.164 -1.199 1 96.25 120 ARG A CA 1
ATOM 955 C C . ARG A 1 120 ? -7.461 5.91 -0.172 1 96.25 120 ARG A C 1
ATOM 957 O O . ARG A 1 120 ? -7.258 5.164 0.788 1 96.25 120 ARG A O 1
ATOM 964 N N . LEU A 1 121 ? -8.672 6.535 -0.433 1 92.44 121 LEU A N 1
ATOM 965 C CA . LEU A 1 121 ? -9.867 6.18 0.321 1 92.44 121 LEU A CA 1
ATOM 966 C C . LEU A 1 121 ? -10.461 4.871 -0.189 1 92.44 121 LEU A C 1
ATOM 968 O O . LEU A 1 121 ? -10.32 4.539 -1.368 1 92.44 121 LEU A O 1
ATOM 972 N N . ALA A 1 122 ? -11.055 4.094 0.771 1 84.62 122 ALA A N 1
ATOM 973 C CA . ALA A 1 122 ? -11.75 2.871 0.379 1 84.62 122 ALA A CA 1
ATOM 974 C C . ALA A 1 122 ? -13.125 3.189 -0.203 1 84.62 122 ALA A C 1
ATOM 976 O O . ALA A 1 122 ? -13.828 4.074 0.292 1 84.62 122 ALA A O 1
ATOM 977 N N . LEU A 1 123 ? -13.391 3.098 -1.564 1 67.25 123 LEU A N 1
ATOM 978 C CA . LEU A 1 123 ? -14.695 3.395 -2.152 1 67.25 123 LEU A CA 1
ATOM 979 C C . LEU A 1 123 ? -15.766 2.457 -1.602 1 67.25 123 LEU A C 1
ATOM 981 O O . LEU A 1 123 ? -15.492 1.286 -1.33 1 67.25 123 LEU A O 1
ATOM 985 N N . HIS A 1 124 ? -16.766 2.855 -0.814 1 51.44 124 HIS A N 1
ATOM 986 C CA . HIS A 1 124 ? -17.953 2.115 -0.39 1 51.44 124 HIS A CA 1
ATOM 987 C C . HIS A 1 124 ? -18.672 1.491 -1.583 1 51.44 124 HIS A C 1
ATOM 989 O O . HIS A 1 124 ? -19.016 2.189 -2.539 1 51.44 124 HIS A O 1
ATOM 995 N N . ASN A 1 125 ? -18.172 0.489 -2.328 1 44.44 125 ASN A N 1
ATOM 996 C CA . ASN A 1 125 ? -19.156 -0.094 -3.238 1 44.44 125 ASN A CA 1
ATOM 997 C C . ASN A 1 125 ? -20.453 -0.466 -2.512 1 44.44 125 ASN A C 1
ATOM 999 O O . ASN A 1 125 ? -20.5 -1.468 -1.798 1 44.44 125 ASN A O 1
ATOM 1003 N N . PHE A 1 126 ? -21.156 0.216 -1.754 1 36.88 126 PHE A N 1
ATOM 1004 C CA . PHE A 1 126 ? -22.516 -0.188 -1.432 1 36.88 126 PHE A CA 1
ATOM 1005 C C . PHE A 1 126 ? -23.375 -0.254 -2.689 1 36.88 126 PHE A C 1
ATOM 1007 O O . PHE A 1 126 ? -23.766 0.78 -3.238 1 36.88 126 PHE A O 1
ATOM 1014 N N . ALA A 1 127 ? -23.141 -1.066 -3.713 1 28.08 127 ALA A N 1
ATOM 1015 C CA . ALA A 1 127 ? -24.391 -1.354 -4.406 1 28.08 127 ALA A CA 1
ATOM 1016 C C . ALA A 1 127 ? -25.391 -2.035 -3.471 1 28.08 127 ALA A C 1
ATOM 1018 O O . ALA A 1 127 ? -25 -2.824 -2.607 1 28.08 127 ALA A O 1
ATOM 1019 N N . MET B 1 1 ? 0.04 14.328 -26.328 1 36.5 1 MET B N 1
ATOM 1020 C CA . MET B 1 1 ? -0.456 13.688 -25.109 1 36.5 1 MET B CA 1
ATOM 1021 C C . MET B 1 1 ? 0.654 12.914 -24.422 1 36.5 1 MET B C 1
ATOM 1023 O O . MET B 1 1 ? 1.221 11.984 -25 1 36.5 1 MET B O 1
ATOM 1027 N N . GLY B 1 2 ? 1.551 13.438 -23.688 1 53.59 2 GLY B N 1
ATOM 1028 C CA . GLY B 1 2 ? 2.918 13.016 -23.422 1 53.59 2 GLY B CA 1
ATOM 1029 C C . GLY B 1 2 ? 3.016 11.602 -22.875 1 53.59 2 GLY B C 1
ATOM 1030 O O . GLY B 1 2 ? 2.066 11.102 -22.266 1 53.59 2 GLY B O 1
ATOM 1031 N N . GLU B 1 3 ? 3.729 10.711 -23.469 1 72.56 3 GLU B N 1
ATOM 1032 C CA . GLU B 1 3 ? 3.939 9.305 -23.156 1 72.56 3 GLU B CA 1
ATOM 1033 C C . GLU B 1 3 ? 4.172 9.102 -21.672 1 72.56 3 GLU B C 1
ATOM 1035 O O . GLU B 1 3 ? 4.883 9.883 -21.031 1 72.56 3 GLU B O 1
ATOM 1040 N N . SER B 1 4 ? 3.188 8.289 -20.938 1 84.44 4 SER B N 1
ATOM 1041 C CA . SER B 1 4 ? 3.367 7.949 -19.516 1 84.44 4 SER B CA 1
ATOM 1042 C C . SER B 1 4 ? 4.805 7.535 -19.234 1 84.44 4 SER B C 1
ATOM 1044 O O . SER B 1 4 ? 5.445 6.879 -20.062 1 84.44 4 SER B O 1
ATOM 1046 N N . PRO B 1 5 ? 5.352 8.07 -18.172 1 91.62 5 PRO B N 1
ATOM 1047 C CA . PRO B 1 5 ? 6.715 7.672 -17.828 1 91.62 5 PRO B CA 1
ATOM 1048 C C . PRO B 1 5 ? 6.879 6.156 -17.734 1 91.62 5 PRO B C 1
ATOM 1050 O O . PRO B 1 5 ? 5.906 5.441 -17.484 1 91.62 5 PRO B O 1
ATOM 1053 N N . ILE B 1 6 ? 8.031 5.703 -17.969 1 91.81 6 ILE B N 1
ATOM 1054 C CA . ILE B 1 6 ? 8.352 4.281 -18.031 1 91.81 6 ILE B CA 1
ATOM 1055 C C . ILE B 1 6 ? 7.902 3.592 -16.734 1 91.81 6 ILE B C 1
ATOM 1057 O O . ILE B 1 6 ? 7.391 2.471 -16.781 1 91.81 6 ILE B O 1
ATOM 1061 N N . TRP B 1 7 ? 8.195 4.145 -15.57 1 94.69 7 TRP B N 1
ATOM 1062 C CA . TRP B 1 7 ? 7.852 3.514 -14.297 1 94.69 7 TRP B CA 1
ATOM 1063 C C . TRP B 1 7 ? 6.344 3.303 -14.188 1 94.69 7 TRP B C 1
ATOM 1065 O O . TRP B 1 7 ? 5.891 2.336 -13.57 1 94.69 7 TRP B O 1
ATOM 1075 N N . GLU B 1 8 ? 5.535 4.188 -14.711 1 96.44 8 GLU B N 1
ATOM 1076 C CA . GLU B 1 8 ? 4.086 4.012 -14.727 1 96.44 8 GLU B CA 1
ATOM 1077 C C . GLU B 1 8 ? 3.68 2.852 -15.625 1 96.44 8 GLU B C 1
ATOM 1079 O O . GLU B 1 8 ? 2.779 2.078 -15.289 1 96.44 8 GLU B O 1
ATOM 1084 N N . GLN B 1 9 ? 4.27 2.754 -16.75 1 96.81 9 GLN B N 1
ATOM 1085 C CA . GLN B 1 9 ? 3.99 1.666 -17.672 1 96.81 9 GLN B CA 1
ATOM 1086 C C . GLN B 1 9 ? 4.363 0.315 -17.078 1 96.81 9 GLN B C 1
ATOM 1088 O O . GLN B 1 9 ? 3.621 -0.659 -17.219 1 96.81 9 GLN B O 1
ATOM 1093 N N . VAL B 1 10 ? 5.508 0.314 -16.438 1 97 10 VAL B N 1
ATOM 1094 C CA . VAL B 1 10 ? 5.98 -0.908 -15.797 1 97 10 VAL B CA 1
ATOM 1095 C C . VAL B 1 10 ? 4.992 -1.334 -14.719 1 97 10 VAL B C 1
ATOM 1097 O O . VAL B 1 10 ? 4.566 -2.49 -14.672 1 97 10 VAL B O 1
ATOM 1100 N N . GLY B 1 11 ? 4.637 -0.411 -13.844 1 98.25 11 GLY B N 1
ATOM 1101 C CA . GLY B 1 11 ? 3.686 -0.713 -12.789 1 98.25 11 GLY B CA 1
ATOM 1102 C C . GLY B 1 11 ? 2.357 -1.229 -13.305 1 98.25 11 GLY B C 1
ATOM 1103 O O . GLY B 1 11 ? 1.873 -2.27 -12.859 1 98.25 11 GLY B O 1
ATOM 1104 N N . ALA B 1 12 ? 1.82 -0.516 -14.305 1 98 12 ALA B N 1
ATOM 1105 C CA . ALA B 1 12 ? 0.524 -0.88 -14.867 1 98 12 ALA B CA 1
ATOM 1106 C C . ALA B 1 12 ? 0.588 -2.244 -15.555 1 98 12 ALA B C 1
ATOM 1108 O O . ALA B 1 12 ? -0.316 -3.068 -15.391 1 98 12 ALA B O 1
ATOM 1109 N N . GLY B 1 13 ? 1.567 -2.447 -16.281 1 97.88 13 GLY B N 1
ATOM 1110 C CA . GLY B 1 13 ? 1.749 -3.736 -16.922 1 97.88 13 GLY B CA 1
ATOM 1111 C C . GLY B 1 13 ? 1.882 -4.887 -15.945 1 97.88 13 GLY B C 1
ATOM 1112 O O . GLY B 1 13 ? 1.28 -5.945 -16.141 1 97.88 13 GLY B O 1
ATOM 1113 N N . PHE B 1 14 ? 2.705 -4.652 -14.914 1 98.31 14 PHE B N 1
ATOM 1114 C CA . PHE B 1 14 ? 2.9 -5.68 -13.898 1 98.31 14 PHE B CA 1
ATOM 1115 C C . PHE B 1 14 ? 1.576 -6.043 -13.234 1 98.31 14 PHE B C 1
ATOM 1117 O O . PHE B 1 14 ? 1.283 -7.223 -13.023 1 98.31 14 PHE B O 1
ATOM 1124 N N . VAL B 1 15 ? 0.779 -5.023 -12.891 1 98.62 15 VAL B N 1
ATOM 1125 C CA . VAL B 1 15 ? -0.512 -5.242 -12.25 1 98.62 15 VAL B CA 1
ATOM 1126 C C . VAL B 1 15 ? -1.387 -6.133 -13.125 1 98.62 15 VAL B C 1
ATOM 1128 O O . VAL B 1 15 ? -2.006 -7.078 -12.641 1 98.62 15 VAL B O 1
ATOM 1131 N N . GLN B 1 16 ? -1.41 -5.84 -14.359 1 98.06 16 GLN B N 1
ATOM 1132 C CA . GLN B 1 16 ? -2.217 -6.613 -15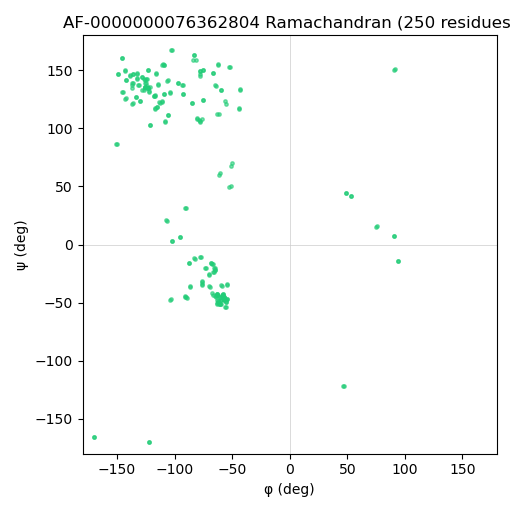.305 1 98.06 16 GLN B CA 1
ATOM 1133 C C . GLN B 1 16 ? -1.754 -8.062 -15.352 1 98.06 16 GLN B C 1
ATOM 1135 O O . GLN B 1 16 ? -2.566 -8.984 -15.234 1 98.06 16 GLN B O 1
ATOM 1140 N N . VAL B 1 17 ? -0.509 -8.266 -15.516 1 97.69 17 VAL B N 1
ATOM 1141 C CA . VAL B 1 17 ? 0.06 -9.602 -15.625 1 97.69 17 VAL B CA 1
ATOM 1142 C C . VAL B 1 17 ? -0.175 -10.383 -14.336 1 97.69 17 VAL B C 1
ATOM 1144 O O . VAL B 1 17 ? -0.581 -11.547 -14.367 1 97.69 17 VAL B O 1
ATOM 1147 N N . TYR B 1 18 ? 0.125 -9.766 -13.211 1 98.69 18 TYR B N 1
ATOM 1148 C CA . TYR B 1 18 ? 0.045 -10.406 -11.906 1 98.69 18 TYR B CA 1
ATOM 1149 C C . TYR B 1 18 ? -1.349 -10.977 -11.656 1 98.69 18 TYR B C 1
ATOM 1151 O O . TYR B 1 18 ? -1.502 -12.164 -11.375 1 98.69 18 TYR B O 1
ATOM 1159 N N . TYR B 1 19 ? -2.35 -10.141 -11.805 1 98.56 19 TYR B N 1
ATOM 1160 C CA . TYR B 1 19 ? -3.684 -10.602 -11.438 1 98.56 19 TYR B CA 1
ATOM 1161 C C . TYR B 1 19 ? -4.25 -11.531 -12.492 1 98.56 19 TYR B C 1
ATOM 1163 O O . TYR B 1 19 ? -5 -12.461 -12.18 1 98.56 19 TYR B O 1
ATOM 1171 N N . GLN B 1 20 ? -3.922 -11.273 -13.766 1 97.94 20 GLN B N 1
ATOM 1172 C CA . GLN B 1 20 ? -4.312 -12.242 -14.789 1 97.94 20 GLN B CA 1
ATOM 1173 C C . GLN B 1 20 ? -3.777 -13.633 -14.461 1 97.94 20 GLN B C 1
ATOM 1175 O O . GLN B 1 20 ? -4.516 -14.617 -14.523 1 97.94 20 GLN B O 1
ATOM 1180 N N . GLN B 1 21 ? -2.471 -13.711 -14.148 1 97.94 21 GLN B N 1
ATOM 1181 C CA . GLN B 1 21 ? -1.862 -14.984 -13.789 1 97.94 21 GLN B CA 1
ATOM 1182 C C . GLN B 1 21 ? -2.484 -15.555 -12.516 1 97.94 21 GLN B C 1
ATOM 1184 O O . GLN B 1 21 ? -2.793 -16.75 -12.445 1 97.94 21 GLN B O 1
ATOM 1189 N N . PHE B 1 22 ? -2.691 -14.711 -11.508 1 98.31 22 PHE B N 1
ATOM 1190 C CA . PHE B 1 22 ? -3.271 -15.156 -10.242 1 98.31 22 PHE B CA 1
ATOM 1191 C C . PHE B 1 22 ? -4.641 -15.789 -10.469 1 98.31 22 PHE B C 1
ATOM 1193 O O . PHE B 1 22 ? -4.957 -16.828 -9.891 1 98.31 22 PHE B O 1
ATOM 1200 N N . ASP B 1 23 ? -5.441 -15.172 -11.32 1 97.81 23 ASP B N 1
ATOM 1201 C CA . ASP B 1 23 ? -6.832 -15.57 -11.531 1 97.81 23 ASP B CA 1
ATOM 1202 C C . ASP B 1 23 ? -6.922 -16.828 -12.391 1 97.81 23 ASP B C 1
ATOM 1204 O O . ASP B 1 23 ? -7.895 -17.578 -12.297 1 97.81 23 ASP B O 1
ATOM 1208 N N . THR B 1 24 ? -5.98 -17.016 -13.297 1 97.19 24 THR B N 1
ATOM 1209 C CA . THR B 1 24 ? -6.109 -18.078 -14.281 1 97.19 24 THR B CA 1
ATOM 1210 C C . THR B 1 24 ? -5.207 -19.25 -13.922 1 97.19 24 THR B C 1
ATOM 1212 O O . THR B 1 24 ? -5.621 -20.422 -14.016 1 97.19 24 THR B O 1
ATOM 1215 N N . ASN B 1 25 ? -3.961 -19.031 -13.602 1 96.44 25 ASN B N 1
ATOM 1216 C CA . ASN B 1 25 ? -2.963 -20.031 -13.242 1 96.44 25 ASN B CA 1
ATOM 1217 C C . ASN B 1 25 ? -1.923 -19.469 -12.281 1 96.44 25 ASN B C 1
ATOM 1219 O O . ASN B 1 25 ? -0.823 -19.094 -12.695 1 96.44 25 ASN B O 1
ATOM 1223 N N . ARG B 1 26 ? -2.225 -19.531 -10.945 1 96.19 26 ARG B N 1
ATOM 1224 C CA . ARG B 1 26 ? -1.411 -18.844 -9.953 1 96.19 26 ARG B CA 1
ATOM 1225 C C . ARG B 1 26 ? -0.031 -19.484 -9.836 1 96.19 26 ARG B C 1
ATOM 1227 O O . ARG B 1 26 ? 0.905 -18.859 -9.328 1 96.19 26 ARG B O 1
ATOM 1234 N N . SER B 1 27 ? 0.171 -20.688 -10.328 1 95.56 27 SER B N 1
ATOM 1235 C CA . SER B 1 27 ? 1.478 -21.328 -10.281 1 95.56 27 SER B CA 1
ATOM 1236 C C . SER B 1 27 ? 2.496 -20.578 -11.133 1 95.56 27 SER B C 1
ATOM 1238 O O . SER B 1 27 ? 3.703 -20.688 -10.906 1 95.56 27 SER B O 1
ATOM 1240 N N . GLU B 1 28 ? 2.029 -19.812 -12.07 1 96.62 28 GLU B N 1
ATOM 1241 C CA . GLU B 1 28 ? 2.9 -19.062 -12.969 1 96.62 28 GLU B CA 1
ATOM 1242 C C . GLU B 1 28 ? 3.451 -17.812 -12.289 1 96.62 28 GLU B C 1
ATOM 1244 O O . GLU B 1 28 ? 4.383 -17.188 -12.797 1 96.62 28 GLU B O 1
ATOM 1249 N N . LEU B 1 29 ? 2.914 -17.453 -11.086 1 98.12 29 LEU B N 1
ATOM 1250 C CA . LEU B 1 29 ? 3.348 -16.266 -10.375 1 98.12 29 LEU B CA 1
ATOM 1251 C C . LEU B 1 29 ? 4.801 -16.391 -9.93 1 98.12 29 LEU B C 1
ATOM 1253 O O . LEU B 1 29 ? 5.461 -15.391 -9.648 1 98.12 29 LEU B O 1
ATOM 1257 N N . GLY B 1 30 ? 5.301 -17.625 -9.859 1 97.62 30 GLY B N 1
ATOM 1258 C CA . GLY B 1 30 ? 6.664 -17.875 -9.422 1 97.62 30 GLY B CA 1
ATOM 1259 C C . GLY B 1 30 ? 7.699 -17.109 -10.219 1 97.62 30 GLY B C 1
ATOM 1260 O O . GLY B 1 30 ? 8.742 -16.719 -9.688 1 97.62 30 GLY B O 1
ATOM 1261 N N . SER B 1 31 ? 7.445 -16.906 -11.516 1 96.56 31 SER B N 1
ATOM 1262 C CA . SER B 1 31 ? 8.391 -16.234 -12.398 1 96.56 31 SER B CA 1
ATOM 1263 C C . SER B 1 31 ? 8.539 -14.766 -12.031 1 96.56 31 SER B C 1
ATOM 1265 O O . SER B 1 31 ? 9.484 -14.102 -12.461 1 96.56 31 SER B O 1
ATOM 1267 N N . LEU B 1 32 ? 7.625 -14.203 -11.258 1 97.69 32 LEU B N 1
ATOM 1268 C CA . LEU B 1 32 ? 7.637 -12.789 -10.891 1 97.69 32 LEU B CA 1
ATOM 1269 C C . LEU B 1 32 ? 8.469 -12.555 -9.641 1 97.69 32 LEU B C 1
ATOM 1271 O O . LEU B 1 32 ? 8.805 -11.414 -9.312 1 97.69 32 LEU B O 1
ATOM 1275 N N . TYR B 1 33 ? 8.773 -13.594 -8.906 1 98 33 TYR B N 1
ATOM 1276 C CA . TYR B 1 33 ? 9.492 -13.492 -7.641 1 98 33 TYR B CA 1
ATOM 1277 C C . TYR B 1 33 ? 10.906 -14.047 -7.773 1 98 33 TYR B C 1
ATOM 1279 O O . TYR B 1 33 ? 11.18 -14.859 -8.664 1 98 33 TYR B O 1
ATOM 1287 N N . GLY B 1 34 ? 11.789 -13.578 -6.934 1 95.38 34 GLY B N 1
ATOM 1288 C CA . GLY B 1 34 ? 13.141 -14.094 -6.844 1 95.38 34 GLY B CA 1
ATOM 1289 C C . GLY B 1 34 ? 13.492 -14.602 -5.457 1 95.38 34 GLY B C 1
ATOM 1290 O O . GLY B 1 34 ? 12.625 -14.695 -4.586 1 95.38 34 GLY B O 1
ATOM 1291 N N . GLU B 1 35 ? 14.75 -14.883 -5.27 1 94.5 35 GLU B N 1
ATOM 1292 C CA . GLU B 1 35 ? 15.219 -15.477 -4.016 1 94.5 35 GLU B CA 1
ATOM 1293 C C . GLU B 1 35 ? 15.148 -14.469 -2.871 1 94.5 35 GLU B C 1
ATOM 1295 O O . GLU B 1 35 ? 14.953 -14.852 -1.715 1 94.5 35 GLU B O 1
ATOM 1300 N N . SER B 1 36 ? 15.203 -13.242 -3.156 1 94.75 36 SER B N 1
ATOM 1301 C CA . SER B 1 36 ? 15.219 -12.219 -2.113 1 94.75 36 SER B CA 1
ATOM 1302 C C . SER B 1 36 ? 13.852 -11.562 -1.969 1 94.75 36 SER B C 1
ATOM 1304 O O . SER B 1 36 ? 13.703 -10.594 -1.22 1 94.75 36 SER B O 1
ATOM 1306 N N . SER B 1 37 ? 12.898 -12.023 -2.709 1 97.81 37 SER B N 1
ATOM 1307 C CA . SER B 1 37 ? 11.562 -11.453 -2.635 1 97.81 37 SER B CA 1
ATOM 1308 C C . SER B 1 37 ? 10.914 -11.727 -1.279 1 97.81 37 SER B C 1
ATOM 1310 O O . SER B 1 37 ? 11.195 -12.75 -0.651 1 97.81 37 SER B O 1
ATOM 1312 N N . CYS B 1 38 ? 10.102 -10.781 -0.856 1 98.25 38 CYS B N 1
ATOM 1313 C CA . CYS B 1 38 ? 9.367 -10.93 0.396 1 98.25 38 CYS B CA 1
ATOM 1314 C C . CYS B 1 38 ? 7.879 -10.703 0.185 1 98.25 38 CYS B C 1
ATOM 1316 O O . CYS B 1 38 ? 7.48 -9.727 -0.455 1 98.25 38 CYS B O 1
ATOM 1318 N N . LEU B 1 39 ? 7.059 -11.633 0.742 1 98.62 39 LEU B N 1
ATOM 1319 C CA . LEU B 1 39 ? 5.605 -11.508 0.729 1 98.62 39 LEU B CA 1
ATOM 1320 C C . LEU B 1 39 ? 5.055 -11.422 2.148 1 98.62 39 LEU B C 1
ATOM 1322 O O . LEU B 1 39 ? 5.465 -12.188 3.023 1 98.62 39 LEU B O 1
ATOM 1326 N N . THR B 1 40 ? 4.258 -10.438 2.449 1 98.56 40 THR B N 1
ATOM 1327 C CA . THR B 1 40 ? 3.377 -10.438 3.611 1 98.56 40 THR B CA 1
ATOM 1328 C C . THR B 1 40 ? 1.928 -10.664 3.193 1 98.56 40 THR B C 1
ATOM 1330 O O . THR B 1 40 ? 1.334 -9.82 2.514 1 98.56 40 THR B O 1
ATOM 1333 N N . TRP B 1 41 ? 1.396 -11.812 3.549 1 98.31 41 TRP B N 1
ATOM 1334 C CA . TRP B 1 41 ? 0.014 -12.156 3.236 1 98.31 41 TRP B CA 1
ATOM 1335 C C . TRP B 1 41 ? -0.85 -12.141 4.492 1 98.31 41 TRP B C 1
ATOM 1337 O O . TRP B 1 41 ? -0.731 -13.023 5.348 1 98.31 41 TRP B O 1
ATOM 1347 N N . 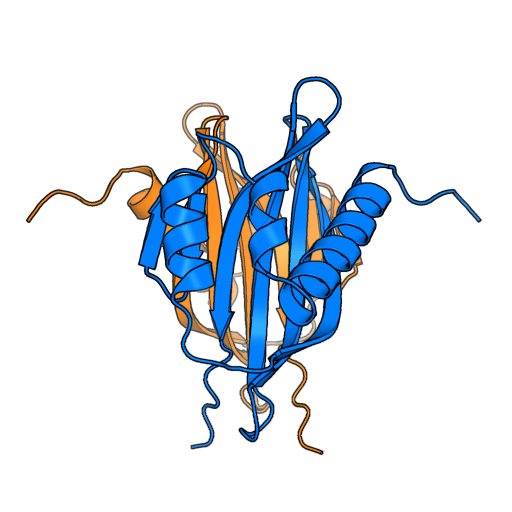GLU B 1 42 ? -1.691 -11.117 4.633 1 96 42 GLU B N 1
ATOM 1348 C CA . GLU B 1 42 ? -2.551 -10.977 5.805 1 96 42 GLU B CA 1
ATOM 1349 C C . GLU B 1 42 ? -1.741 -11.047 7.094 1 96 42 GLU B C 1
ATOM 1351 O O . GLU B 1 42 ? -2.113 -11.758 8.031 1 96 42 GLU B O 1
ATOM 1356 N N . GLY B 1 43 ? -0.62 -10.375 6.988 1 96.12 43 GLY B N 1
ATOM 1357 C CA . GLY B 1 43 ? 0.179 -10.234 8.195 1 96.12 43 GLY B CA 1
ATOM 1358 C C . GLY B 1 43 ? 1.243 -11.305 8.336 1 96.12 43 GLY B C 1
ATOM 1359 O O . GLY B 1 43 ? 2.158 -11.172 9.148 1 96.12 43 GLY B O 1
ATOM 1360 N N . GLN B 1 44 ? 1.175 -12.344 7.602 1 97.44 44 GLN B N 1
ATOM 1361 C CA . GLN B 1 44 ? 2.164 -13.414 7.652 1 97.44 44 GLN B CA 1
ATOM 1362 C C . GLN B 1 44 ? 3.268 -13.195 6.621 1 97.44 44 GLN B C 1
ATOM 1364 O O . GLN B 1 44 ? 2.986 -12.93 5.449 1 97.44 44 GLN B O 1
ATOM 1369 N N . GLN B 1 45 ? 4.488 -13.445 7.074 1 97.38 45 GLN B N 1
ATOM 1370 C CA . GLN B 1 45 ? 5.625 -13.117 6.215 1 97.38 45 GLN B CA 1
ATOM 1371 C C . GLN B 1 45 ? 6.25 -14.375 5.625 1 97.38 45 GLN B C 1
ATOM 1373 O O . GLN B 1 45 ? 6.387 -15.391 6.316 1 97.38 45 GLN B O 1
ATOM 1378 N N . PHE B 1 46 ? 6.652 -14.281 4.352 1 98.38 46 PHE B N 1
ATOM 1379 C CA . PHE B 1 46 ? 7.336 -15.336 3.611 1 98.38 46 PHE B CA 1
ATOM 1380 C C . PHE B 1 46 ? 8.484 -14.766 2.789 1 98.38 46 PHE B C 1
ATOM 1382 O O . PHE B 1 46 ? 8.336 -13.727 2.139 1 98.38 46 PHE B O 1
ATOM 1389 N N . GLN B 1 47 ? 9.516 -15.414 2.814 1 97.5 47 GLN B N 1
ATOM 1390 C CA . GLN B 1 47 ? 10.68 -14.922 2.076 1 97.5 47 GLN B CA 1
ATOM 1391 C C . GLN B 1 47 ? 11.18 -15.969 1.079 1 97.5 47 GLN B C 1
ATOM 1393 O O . GLN B 1 47 ? 11.281 -17.141 1.41 1 97.5 47 GLN B O 1
ATOM 1398 N N . GLY B 1 48 ? 11.469 -15.438 -0.1 1 97.88 48 GLY B N 1
ATOM 1399 C CA . GLY B 1 48 ? 11.953 -16.312 -1.15 1 97.88 48 GLY B CA 1
ATOM 1400 C C . GLY B 1 48 ? 10.844 -16.875 -2.016 1 97.88 48 GLY B C 1
ATOM 1401 O O . GLY B 1 48 ? 9.742 -17.141 -1.529 1 97.88 48 GLY B O 1
ATOM 1402 N N . LYS B 1 49 ? 11.234 -17.109 -3.225 1 97.88 49 LYS B N 1
ATOM 1403 C CA . LYS B 1 49 ? 10.273 -17.578 -4.211 1 97.88 49 LYS B CA 1
ATOM 1404 C C . LYS B 1 49 ? 9.578 -18.859 -3.736 1 97.88 49 LYS B C 1
ATOM 1406 O O . LYS B 1 49 ? 8.352 -18.984 -3.842 1 97.88 49 LYS B O 1
ATOM 1411 N N . THR B 1 50 ? 10.344 -19.797 -3.246 1 98.31 50 THR B N 1
ATOM 1412 C CA . THR B 1 50 ? 9.789 -21.094 -2.855 1 98.31 50 THR B CA 1
ATOM 1413 C C . THR B 1 50 ? 8.742 -20.922 -1.76 1 98.31 50 THR B C 1
ATOM 1415 O O . THR B 1 50 ? 7.621 -21.422 -1.883 1 98.31 50 THR B O 1
ATOM 1418 N N . ALA B 1 51 ? 9.078 -20.219 -0.706 1 98.56 51 ALA B N 1
ATOM 1419 C CA . ALA B 1 51 ? 8.164 -20.016 0.412 1 98.56 51 ALA B CA 1
ATOM 1420 C C . ALA B 1 51 ? 6.922 -19.234 -0.029 1 98.56 51 ALA B C 1
ATOM 1422 O O . ALA B 1 51 ? 5.809 -19.547 0.4 1 98.56 51 ALA B O 1
ATOM 1423 N N . ILE B 1 52 ? 7.145 -18.172 -0.852 1 98.62 52 ILE B N 1
ATOM 1424 C CA . ILE B 1 52 ? 6.047 -17.359 -1.361 1 98.62 52 ILE B CA 1
ATOM 1425 C C . ILE B 1 52 ? 5.086 -18.234 -2.166 1 98.62 52 ILE B C 1
ATOM 1427 O O . ILE B 1 52 ? 3.873 -18.203 -1.945 1 98.62 52 ILE B O 1
ATOM 1431 N N . MET B 1 53 ? 5.594 -19.047 -3.055 1 98.5 53 MET B N 1
ATOM 1432 C CA . MET B 1 53 ? 4.758 -19.875 -3.918 1 98.5 53 MET B CA 1
ATOM 1433 C C . MET B 1 53 ? 4.055 -20.969 -3.115 1 98.5 53 MET B C 1
ATOM 1435 O O . MET B 1 53 ? 2.924 -21.344 -3.428 1 98.5 53 MET B O 1
ATOM 1439 N N . GLU B 1 54 ? 4.758 -21.516 -2.111 1 98.38 54 GLU B N 1
ATOM 1440 C CA . GLU B 1 54 ? 4.098 -22.469 -1.227 1 98.38 54 GLU B CA 1
ATOM 1441 C C . GLU B 1 54 ? 2.859 -21.859 -0.578 1 98.38 54 GLU B C 1
ATOM 1443 O O . GLU B 1 54 ? 1.802 -22.484 -0.524 1 98.38 54 GLU B O 1
ATOM 1448 N N . LYS B 1 55 ? 2.992 -20.672 -0.103 1 98.5 55 LYS B N 1
ATOM 1449 C CA . LYS B 1 55 ? 1.854 -19.984 0.507 1 98.5 55 LYS B CA 1
ATOM 1450 C C . LYS B 1 55 ? 0.741 -19.75 -0.512 1 98.5 55 LYS B C 1
ATOM 1452 O O . LYS B 1 55 ? -0.419 -20.094 -0.258 1 98.5 55 LYS B O 1
ATOM 1457 N N . ILE B 1 56 ? 1.075 -19.188 -1.657 1 97.81 56 ILE B N 1
ATOM 1458 C CA . ILE B 1 56 ? 0.103 -18.859 -2.695 1 97.81 56 ILE B CA 1
ATOM 1459 C C . ILE B 1 56 ? -0.634 -20.125 -3.131 1 97.81 56 ILE B C 1
ATOM 1461 O O . ILE B 1 56 ? -1.859 -20.109 -3.266 1 97.81 56 ILE B O 1
ATOM 1465 N N . ASN B 1 57 ? 0.135 -21.188 -3.299 1 97.31 57 ASN B N 1
ATOM 1466 C CA . ASN B 1 57 ? -0.455 -22.438 -3.76 1 97.31 57 ASN B CA 1
ATOM 1467 C C . ASN B 1 57 ? -1.286 -23.109 -2.666 1 97.31 57 ASN B C 1
ATOM 1469 O O . ASN B 1 57 ? -2.113 -23.969 -2.949 1 97.31 57 ASN B O 1
ATOM 1473 N N . SER B 1 58 ? -1.021 -22.734 -1.462 1 97.19 58 SER B N 1
ATOM 1474 C CA . SER B 1 58 ? -1.723 -23.344 -0.339 1 97.19 58 SER B CA 1
ATOM 1475 C C . SER B 1 58 ? -3.086 -22.703 -0.12 1 97.19 58 SER B C 1
ATOM 1477 O O . SER B 1 58 ? -3.883 -23.188 0.691 1 97.19 58 SER B O 1
ATOM 1479 N N . LEU B 1 59 ? -3.346 -21.562 -0.765 1 95.44 59 LEU B N 1
ATOM 1480 C CA . LEU B 1 59 ? -4.621 -20.875 -0.587 1 95.44 59 LEU B CA 1
ATOM 1481 C C . LEU B 1 59 ? -5.785 -21.766 -0.995 1 95.44 59 LEU B C 1
ATOM 1483 O O . LEU B 1 59 ? -5.797 -22.312 -2.102 1 95.44 59 LEU B O 1
ATOM 1487 N N . PRO B 1 60 ? -6.871 -21.891 -0.187 1 91.56 60 PRO B N 1
ATOM 1488 C CA . PRO B 1 60 ? -7.863 -22.969 -0.297 1 91.56 60 PRO B CA 1
ATOM 1489 C C . PRO B 1 60 ? -9.023 -22.594 -1.22 1 91.56 60 PRO B C 1
ATOM 1491 O O . PRO B 1 60 ? -10.148 -23.062 -1.016 1 91.56 60 PRO B O 1
ATOM 1494 N N . PHE B 1 61 ? -8.859 -21.859 -2.158 1 93.25 61 PHE B N 1
ATOM 1495 C CA . PHE B 1 61 ? -9.969 -21.547 -3.059 1 93.25 61 PHE B CA 1
ATOM 1496 C C . PHE B 1 61 ? -9.758 -22.188 -4.422 1 93.25 61 PHE B C 1
ATOM 1498 O O . PHE B 1 61 ? -8.617 -22.453 -4.82 1 93.25 61 PHE B O 1
ATOM 1505 N N . GLN B 1 62 ? -10.852 -22.453 -5.191 1 92.81 62 GLN B N 1
ATOM 1506 C CA . GLN B 1 62 ? -10.812 -23.047 -6.527 1 92.81 62 GLN B CA 1
ATOM 1507 C C . GLN B 1 62 ? -10.734 -21.953 -7.602 1 92.81 62 GLN B C 1
ATOM 1509 O O . GLN B 1 62 ? -10.023 -22.109 -8.594 1 92.81 62 GLN B O 1
ATOM 1514 N N . LYS B 1 63 ? -11.57 -20.969 -7.402 1 95.38 63 LYS B N 1
ATOM 1515 C CA . LYS B 1 63 ? -11.625 -19.844 -8.336 1 95.38 63 LYS B CA 1
ATOM 1516 C C . LYS B 1 63 ? -11.445 -18.516 -7.602 1 95.38 63 LYS B C 1
ATOM 1518 O O . LYS B 1 63 ? -11.984 -18.328 -6.508 1 95.38 63 LYS B O 1
ATOM 1523 N N . ILE B 1 64 ? -10.75 -17.656 -8.242 1 96.94 64 ILE B N 1
ATOM 1524 C CA . ILE B 1 64 ? -10.594 -16.297 -7.73 1 96.94 64 ILE B CA 1
ATOM 1525 C C . ILE B 1 64 ? -10.617 -15.305 -8.891 1 96.94 64 ILE B C 1
ATOM 1527 O O . ILE B 1 64 ? -10.109 -15.602 -9.977 1 96.94 64 ILE B O 1
ATOM 1531 N N . GLN B 1 65 ? -11.242 -14.172 -8.672 1 97.5 65 GLN B N 1
ATOM 1532 C CA . GLN B 1 65 ? -11.297 -13.094 -9.656 1 97.5 65 GLN B CA 1
ATOM 1533 C C . GLN B 1 65 ? -11.062 -11.734 -9 1 97.5 65 GLN B C 1
ATOM 1535 O O . GLN B 1 65 ? -11.789 -11.352 -8.086 1 97.5 65 GLN B O 1
ATOM 1540 N N . HIS B 1 66 ? -10.023 -11.117 -9.516 1 96.94 66 HIS B N 1
ATOM 1541 C CA . HIS B 1 66 ? -9.727 -9.773 -9.016 1 96.94 66 HIS B CA 1
ATOM 1542 C C . HIS B 1 66 ? -10.305 -8.703 -9.938 1 96.94 66 HIS B C 1
ATOM 1544 O O . HIS B 1 66 ? -10.266 -8.852 -11.164 1 96.94 66 HIS B O 1
ATOM 1550 N N . SER B 1 67 ? -10.867 -7.668 -9.391 1 96.5 67 SER B N 1
ATOM 1551 C CA . SER B 1 67 ? -11.258 -6.445 -10.086 1 96.5 67 SER B CA 1
ATOM 1552 C C . SER B 1 67 ? -10.562 -5.223 -9.492 1 96.5 67 SER B C 1
ATOM 1554 O O . SER B 1 67 ? -10.938 -4.746 -8.422 1 96.5 67 SER B O 1
ATOM 1556 N N . VAL B 1 68 ? -9.547 -4.758 -10.195 1 96.5 68 VAL B N 1
ATOM 1557 C CA . VAL B 1 68 ? -8.766 -3.623 -9.711 1 96.5 68 VAL B CA 1
ATOM 1558 C C . VAL B 1 68 ? -9.562 -2.332 -9.906 1 96.5 68 VAL B C 1
ATOM 1560 O O . VAL B 1 68 ? -10.023 -2.041 -11.016 1 96.5 68 VAL B O 1
ATOM 1563 N N . THR B 1 69 ? -9.766 -1.592 -8.867 1 94.81 69 THR B N 1
ATOM 1564 C CA . THR B 1 69 ? -10.469 -0.317 -8.945 1 94.81 69 THR B CA 1
ATOM 1565 C C . THR B 1 69 ? -9.492 0.826 -9.203 1 94.81 69 THR B C 1
ATOM 1567 O O . THR B 1 69 ? -9.758 1.706 -10.023 1 94.81 69 THR B O 1
ATOM 1570 N N . THR B 1 70 ? -8.422 0.855 -8.516 1 95.5 70 THR B N 1
ATOM 1571 C CA . THR B 1 70 ? -7.387 1.864 -8.719 1 95.5 70 THR B CA 1
ATOM 1572 C C . THR B 1 70 ? -6 1.262 -8.531 1 95.5 70 THR B C 1
ATOM 1574 O O . THR B 1 70 ? -5.84 0.263 -7.828 1 95.5 70 THR B O 1
ATOM 1577 N N . HIS B 1 71 ? -5.043 1.792 -9.227 1 97.5 71 HIS B N 1
ATOM 1578 C CA . HIS B 1 71 ? -3.631 1.511 -8.977 1 97.5 71 HIS B CA 1
ATOM 1579 C C . HIS B 1 71 ? -2.771 2.742 -9.234 1 97.5 71 HIS B C 1
ATOM 1581 O O . HIS B 1 71 ? -2.996 3.471 -10.211 1 97.5 71 HIS B O 1
ATOM 1587 N N . ASP B 1 72 ? -1.919 3.025 -8.289 1 98.31 72 ASP B N 1
ATOM 1588 C CA . ASP B 1 72 ? -0.992 4.148 -8.375 1 98.31 72 ASP B CA 1
ATOM 1589 C C . ASP B 1 72 ? 0.457 3.668 -8.391 1 98.31 72 ASP B C 1
ATOM 1591 O O . ASP B 1 72 ? 0.788 2.658 -7.766 1 98.31 72 ASP B O 1
ATOM 1595 N N . HIS B 1 73 ? 1.3 4.41 -9.109 1 98.31 73 HIS B N 1
ATOM 1596 C CA . HIS B 1 73 ? 2.699 4.031 -9.266 1 98.31 73 HIS B CA 1
ATOM 1597 C C . HIS B 1 73 ? 3.623 5.219 -9.008 1 98.31 73 HIS B C 1
ATOM 1599 O O . HIS B 1 73 ? 3.285 6.359 -9.336 1 98.31 73 HIS B O 1
ATOM 1605 N N . GLN B 1 74 ? 4.727 4.961 -8.398 1 98.12 74 GLN B N 1
ATOM 1606 C CA . GLN B 1 74 ? 5.781 5.945 -8.188 1 98.12 74 GLN B CA 1
ATOM 1607 C C . GLN B 1 74 ? 7.16 5.336 -8.422 1 98.12 74 GLN B C 1
ATOM 1609 O O . GLN B 1 74 ? 7.387 4.164 -8.117 1 98.12 74 GLN B O 1
ATOM 1614 N N . PRO B 1 75 ? 8.031 6.137 -8.938 1 96.31 75 PRO B N 1
ATOM 1615 C CA . PRO B 1 75 ? 9.43 5.707 -8.938 1 96.31 75 PRO B CA 1
ATOM 1616 C C . PRO B 1 75 ? 10.094 5.883 -7.57 1 96.31 75 PRO B C 1
ATOM 1618 O O . PRO B 1 75 ? 9.672 6.73 -6.777 1 96.31 75 PRO B O 1
ATOM 1621 N N . THR B 1 76 ? 11.055 5.02 -7.246 1 93.94 76 THR B N 1
ATOM 1622 C CA . THR B 1 76 ? 11.875 5.223 -6.059 1 93.94 76 THR B CA 1
ATOM 1623 C C . THR B 1 76 ? 13.25 5.758 -6.438 1 93.94 76 THR B C 1
ATOM 1625 O O . THR B 1 76 ? 13.633 5.723 -7.609 1 93.94 76 THR B O 1
ATOM 1628 N N . VAL B 1 77 ? 13.953 6.219 -5.43 1 88 77 VAL B N 1
ATOM 1629 C CA . VAL B 1 77 ? 15.266 6.824 -5.648 1 88 77 VAL B CA 1
ATOM 1630 C C . VAL B 1 77 ? 16.25 5.766 -6.156 1 88 77 VAL B C 1
ATOM 1632 O O . VAL B 1 77 ? 17.172 6.078 -6.898 1 88 77 VAL B O 1
ATOM 1635 N N . ASP B 1 78 ? 16 4.492 -5.887 1 90.81 78 ASP B N 1
ATOM 1636 C CA . ASP B 1 78 ? 16.922 3.428 -6.27 1 90.81 78 ASP B CA 1
ATOM 1637 C C . ASP B 1 78 ? 16.516 2.809 -7.605 1 90.81 78 ASP B C 1
ATOM 1639 O O . ASP B 1 78 ? 17.094 1.811 -8.031 1 90.81 78 ASP B O 1
ATOM 1643 N N . GLY B 1 79 ? 15.547 3.377 -8.25 1 91.44 79 GLY B N 1
ATOM 1644 C CA . GLY B 1 79 ? 15.172 2.924 -9.578 1 91.44 79 GLY B CA 1
ATOM 1645 C C . GLY B 1 79 ? 14.102 1.845 -9.562 1 91.44 79 GLY B C 1
ATOM 1646 O O . GLY B 1 79 ? 13.812 1.232 -10.594 1 91.44 79 GLY B O 1
ATOM 1647 N N . SER B 1 80 ? 13.594 1.597 -8.43 1 96.69 80 SER B N 1
ATOM 1648 C CA . SER B 1 80 ? 12.477 0.657 -8.328 1 96.69 80 SER B CA 1
ATOM 1649 C C . SER B 1 80 ? 11.148 1.338 -8.633 1 96.69 80 SER B C 1
ATOM 1651 O O . SER B 1 80 ? 11.086 2.562 -8.766 1 96.69 80 SER B O 1
ATOM 1653 N N . VAL B 1 81 ? 10.172 0.521 -8.898 1 97.81 81 VAL B N 1
ATOM 1654 C CA . VAL B 1 81 ? 8.82 1.017 -9.109 1 97.81 81 VAL B CA 1
ATOM 1655 C C . VAL B 1 81 ? 7.926 0.593 -7.941 1 97.81 81 VAL B C 1
ATOM 1657 O O . VAL B 1 81 ? 7.828 -0.595 -7.625 1 97.81 81 VAL B O 1
ATOM 1660 N N . LEU B 1 82 ? 7.34 1.532 -7.305 1 98.31 82 LEU B N 1
ATOM 1661 C CA . LEU B 1 82 ? 6.359 1.303 -6.25 1 98.31 82 LEU B CA 1
ATOM 1662 C C . LEU B 1 82 ? 4.941 1.29 -6.816 1 98.31 82 LEU B C 1
ATOM 1664 O O . LEU B 1 82 ? 4.559 2.197 -7.555 1 98.31 82 LEU B O 1
ATOM 1668 N N . THR B 1 83 ? 4.18 0.247 -6.477 1 98.56 83 THR B N 1
ATOM 1669 C CA . THR B 1 83 ? 2.828 0.095 -7.008 1 98.56 83 THR B CA 1
ATOM 1670 C C . THR B 1 83 ? 1.835 -0.186 -5.883 1 98.56 83 THR B C 1
ATOM 1672 O O . THR B 1 83 ? 2.018 -1.125 -5.105 1 98.56 83 THR B O 1
ATOM 1675 N N . MET B 1 84 ? 0.802 0.612 -5.727 1 98.38 84 MET B N 1
ATOM 1676 C CA . MET B 1 84 ? -0.298 0.38 -4.797 1 98.38 84 MET B CA 1
ATOM 1677 C C . MET B 1 84 ? -1.579 0.025 -5.543 1 98.38 84 MET B C 1
ATOM 1679 O O . MET B 1 84 ? -1.991 0.746 -6.453 1 98.38 84 MET B O 1
ATOM 1683 N N . VAL B 1 85 ? -2.186 -1.018 -5.133 1 97.88 85 VAL B N 1
ATOM 1684 C CA . VAL B 1 85 ? -3.383 -1.507 -5.809 1 97.88 85 VAL B CA 1
ATOM 1685 C C . VAL B 1 85 ? -4.539 -1.592 -4.816 1 97.88 85 VAL B C 1
ATOM 1687 O O . VAL B 1 85 ? -4.359 -2.043 -3.682 1 97.88 85 VAL B O 1
ATOM 1690 N N . VAL B 1 86 ? -5.688 -1.109 -5.234 1 95.75 86 VAL B N 1
ATOM 1691 C CA . VAL B 1 86 ? -6.945 -1.251 -4.508 1 95.75 86 VAL B CA 1
ATOM 1692 C C . VAL B 1 86 ? -8 -1.872 -5.422 1 95.75 86 VAL B C 1
ATOM 1694 O O . VAL B 1 86 ? -8.109 -1.504 -6.594 1 95.75 86 VAL B O 1
ATOM 1697 N N . GLY B 1 87 ? -8.711 -2.822 -4.855 1 95.19 87 GLY B N 1
ATOM 1698 C CA . GLY B 1 87 ? -9.75 -3.453 -5.656 1 95.19 87 GLY B CA 1
ATOM 1699 C C . GLY B 1 87 ? -10.656 -4.355 -4.848 1 95.19 87 GLY B C 1
ATOM 1700 O O . GLY B 1 87 ? -10.766 -4.207 -3.627 1 95.19 87 GLY B O 1
ATOM 1701 N N . GLN B 1 88 ? -11.367 -5.133 -5.633 1 94.5 88 GLN B N 1
ATOM 1702 C CA . GLN B 1 88 ? -12.234 -6.16 -5.07 1 94.5 88 GLN B CA 1
ATOM 1703 C C . GLN B 1 88 ? -11.875 -7.543 -5.609 1 94.5 88 GLN B C 1
ATOM 1705 O O . GLN B 1 88 ? -11.328 -7.664 -6.707 1 94.5 88 GLN B O 1
ATOM 1710 N N . LEU B 1 89 ? -12.141 -8.5 -4.75 1 95.25 89 LEU B N 1
ATOM 1711 C CA . LEU B 1 89 ? -11.938 -9.859 -5.238 1 95.25 89 LEU B CA 1
ATOM 1712 C C . LEU B 1 89 ? -13.094 -10.766 -4.82 1 95.25 89 LEU B C 1
ATOM 1714 O O . LEU B 1 89 ? -13.781 -10.492 -3.832 1 95.25 89 LEU B O 1
ATOM 1718 N N . GLN B 1 90 ? -13.391 -11.672 -5.641 1 95.31 90 GLN B N 1
ATOM 1719 C CA . GLN B 1 90 ? -14.367 -12.719 -5.379 1 95.31 90 GLN B CA 1
ATOM 1720 C C . GLN B 1 90 ? -13.719 -14.102 -5.387 1 95.31 90 GLN B C 1
ATOM 1722 O O . GLN B 1 90 ? -12.992 -14.445 -6.324 1 95.31 90 GLN B O 1
ATOM 1727 N N . VAL B 1 91 ? -13.969 -14.836 -4.34 1 94.62 91 VAL B N 1
ATOM 1728 C CA . VAL B 1 91 ? -13.438 -16.188 -4.18 1 94.62 91 VAL B CA 1
ATOM 1729 C C . VAL B 1 91 ? -14.578 -17.203 -4.207 1 94.62 91 VAL B C 1
ATOM 1731 O O . VAL B 1 91 ? -15.469 -17.156 -3.361 1 94.62 91 VAL B O 1
ATOM 1734 N N . ASP B 1 92 ? -14.414 -18.125 -5.172 1 96.31 92 ASP B N 1
ATOM 1735 C CA . ASP B 1 92 ? -15.461 -19.141 -5.32 1 96.31 92 ASP B CA 1
ATOM 1736 C C . ASP B 1 92 ? -16.844 -18.5 -5.305 1 96.31 92 ASP B C 1
ATOM 1738 O O . ASP B 1 92 ? -17.141 -17.609 -6.113 1 96.31 92 ASP B O 1
ATOM 1742 N N . ASP B 1 93 ? -17.734 -18.891 -4.379 1 93.75 93 ASP B N 1
ATOM 1743 C CA . ASP B 1 93 ? -19.094 -18.359 -4.336 1 93.75 93 ASP B CA 1
ATOM 1744 C C . ASP B 1 93 ? -19.266 -17.391 -3.16 1 93.75 93 ASP B C 1
ATOM 1746 O O . ASP B 1 93 ? -20.391 -17.094 -2.76 1 93.75 93 ASP B O 1
ATOM 1750 N N . ASP B 1 94 ? -18.188 -16.953 -2.738 1 92.19 94 ASP B N 1
ATOM 1751 C CA . ASP B 1 94 ? -18.234 -16.031 -1.6 1 92.19 94 ASP B CA 1
ATOM 1752 C C . ASP B 1 94 ? -18.547 -14.609 -2.049 1 92.19 94 ASP B C 1
ATOM 1754 O O . ASP B 1 94 ? -18.375 -14.273 -3.223 1 92.19 94 ASP B O 1
ATOM 1758 N N . PRO B 1 95 ? -19.016 -13.875 -1.132 1 91.69 95 PRO B N 1
ATOM 1759 C CA . PRO B 1 95 ? -19.25 -12.469 -1.471 1 91.69 95 PRO B CA 1
ATOM 1760 C C . PRO B 1 95 ? -17.969 -11.727 -1.844 1 91.69 95 PRO B C 1
ATOM 1762 O O . PRO B 1 95 ? -16.891 -12.102 -1.395 1 91.69 95 PRO B O 1
ATOM 1765 N N . VAL B 1 96 ? -18.141 -10.688 -2.611 1 93.25 96 VAL B N 1
ATOM 1766 C CA . VAL B 1 96 ? -17.031 -9.844 -3.043 1 93.25 96 VAL B CA 1
ATOM 1767 C C . VAL B 1 96 ? -16.406 -9.148 -1.833 1 93.25 96 VAL B C 1
ATOM 1769 O O . VAL B 1 96 ? -17.109 -8.664 -0.95 1 93.25 96 VAL B O 1
ATOM 1772 N N . MET B 1 97 ? -15.07 -9.109 -1.788 1 91.5 97 MET B N 1
ATOM 1773 C CA . MET B 1 97 ? -14.32 -8.477 -0.707 1 91.5 97 MET B CA 1
ATOM 1774 C C . MET B 1 97 ? -13.352 -7.438 -1.255 1 91.5 97 MET B C 1
ATOM 1776 O O . MET B 1 97 ? -12.773 -7.621 -2.33 1 91.5 97 MET B O 1
ATOM 1780 N N . GLY B 1 98 ? -13.242 -6.383 -0.497 1 93.12 98 GLY B N 1
ATOM 1781 C CA . GLY B 1 98 ? -12.211 -5.418 -0.856 1 93.12 98 GLY B CA 1
ATOM 1782 C C . GLY B 1 98 ? -10.812 -5.871 -0.49 1 93.12 98 GLY B C 1
ATOM 1783 O O . GLY B 1 98 ? -10.633 -6.641 0.458 1 93.12 98 GLY B O 1
ATOM 1784 N N . PHE B 1 99 ? -9.844 -5.434 -1.244 1 95.06 99 PHE B N 1
ATOM 1785 C CA . PHE B 1 99 ? -8.461 -5.75 -0.909 1 95.06 99 PHE B CA 1
ATOM 1786 C C . PHE B 1 99 ? -7.539 -4.598 -1.276 1 95.06 99 PHE B C 1
ATOM 1788 O O . PHE B 1 99 ? -7.93 -3.693 -2.02 1 95.06 99 PHE B O 1
ATOM 1795 N N . GLN B 1 100 ? -6.383 -4.543 -0.719 1 96.19 100 GLN B N 1
ATOM 1796 C CA . GLN B 1 100 ? -5.266 -3.676 -1.084 1 96.19 100 GLN B CA 1
ATOM 1797 C C . GLN B 1 100 ? -3.965 -4.465 -1.177 1 96.19 100 GLN B C 1
ATOM 1799 O O . GLN B 1 100 ? -3.785 -5.461 -0.475 1 96.19 100 GLN B O 1
ATOM 1804 N N . GLN B 1 101 ? -3.152 -4.051 -2.041 1 97.88 101 GLN B N 1
ATOM 1805 C CA . GLN B 1 101 ? -1.876 -4.73 -2.232 1 97.88 101 GLN B CA 1
ATOM 1806 C C . GLN B 1 101 ? -0.792 -3.754 -2.68 1 97.88 101 GLN B C 1
ATOM 1808 O O . GLN B 1 101 ? -1.074 -2.791 -3.395 1 97.88 101 GLN B O 1
ATOM 1813 N N . LEU B 1 102 ? 0.414 -4.016 -2.25 1 98.25 102 LEU B N 1
ATOM 1814 C CA . LEU B 1 102 ? 1.575 -3.195 -2.58 1 98.25 102 LEU B CA 1
ATOM 1815 C C . LEU B 1 102 ? 2.68 -4.043 -3.201 1 98.25 102 LEU B C 1
ATOM 1817 O O . LEU B 1 102 ? 2.947 -5.156 -2.74 1 98.25 102 LEU B O 1
ATOM 1821 N N . PHE B 1 103 ? 3.316 -3.482 -4.246 1 98.69 103 PHE B N 1
ATOM 1822 C CA . PHE B 1 103 ? 4.461 -4.141 -4.867 1 98.69 103 PHE B CA 1
ATOM 1823 C C . PHE B 1 103 ? 5.645 -3.186 -4.965 1 98.69 103 PHE B C 1
ATOM 1825 O O . PHE B 1 103 ? 5.469 -1.995 -5.23 1 98.69 103 PHE B O 1
ATOM 1832 N N . VAL B 1 104 ? 6.809 -3.723 -4.789 1 98.44 104 VAL B N 1
ATOM 1833 C CA . VAL B 1 104 ? 8.031 -3.051 -5.203 1 98.44 104 VAL B CA 1
ATOM 1834 C C . VAL B 1 104 ? 8.719 -3.857 -6.305 1 98.44 104 VAL B C 1
ATOM 1836 O O . VAL B 1 104 ? 9.086 -5.016 -6.098 1 98.44 104 VAL B O 1
ATOM 1839 N N . LEU B 1 105 ? 8.844 -3.244 -7.449 1 98.06 105 LEU B N 1
ATOM 1840 C CA . LEU B 1 105 ? 9.453 -3.885 -8.609 1 98.06 105 LEU B CA 1
ATOM 1841 C C . LEU B 1 105 ? 10.867 -3.363 -8.836 1 98.06 105 LEU B C 1
ATOM 1843 O O . LEU B 1 105 ? 11.086 -2.15 -8.867 1 98.06 105 LEU B O 1
ATOM 1847 N N . LYS B 1 106 ? 11.75 -4.254 -9 1 96.88 106 LYS B N 1
ATOM 1848 C CA . LYS B 1 106 ? 13.141 -3.891 -9.258 1 96.88 106 LYS B CA 1
ATOM 1849 C C . LYS B 1 106 ? 13.641 -4.512 -10.562 1 96.88 106 LYS B C 1
ATOM 1851 O O . LYS B 1 106 ? 13.367 -5.684 -10.836 1 96.88 106 LYS B O 1
ATOM 1856 N N . ASN B 1 107 ? 14.289 -3.682 -11.297 1 94.38 107 ASN B N 1
ATOM 1857 C CA . ASN B 1 107 ? 14.898 -4.191 -12.523 1 94.38 107 ASN B CA 1
ATOM 1858 C C . ASN B 1 107 ? 16.219 -4.895 -12.242 1 94.38 107 ASN B C 1
ATOM 1860 O O . ASN B 1 107 ? 17.188 -4.266 -11.789 1 94.38 107 ASN B O 1
ATOM 1864 N N . MET B 1 108 ? 16.188 -6.164 -12.375 1 89.06 108 MET B N 1
ATOM 1865 C CA . MET B 1 108 ? 17.391 -6.98 -12.188 1 89.06 108 MET B CA 1
ATOM 1866 C C . MET B 1 108 ? 17.766 -7.703 -13.484 1 89.06 108 MET B C 1
ATOM 1868 O O . MET B 1 108 ? 17.047 -8.617 -13.914 1 89.06 108 MET B O 1
ATOM 1872 N N . ASP B 1 109 ? 18.969 -7.41 -14.062 1 85.69 109 ASP B N 1
ATOM 1873 C CA . ASP B 1 109 ? 19.438 -8.039 -15.289 1 85.69 109 ASP B CA 1
ATOM 1874 C C . ASP B 1 109 ? 18.375 -8.008 -16.375 1 85.69 109 ASP B C 1
ATOM 1876 O O . ASP B 1 109 ? 18.047 -9.039 -16.969 1 85.69 109 ASP B O 1
ATOM 1880 N N . LYS B 1 110 ? 17.688 -6.887 -16.578 1 86.44 110 LYS B N 1
ATOM 1881 C CA . LYS B 1 110 ? 16.719 -6.598 -17.641 1 86.44 110 LYS B CA 1
ATOM 1882 C C . LYS B 1 110 ? 15.391 -7.301 -17.375 1 86.44 110 LYS B C 1
ATOM 1884 O O . LYS B 1 110 ? 14.617 -7.543 -18.312 1 86.44 110 LYS B O 1
ATOM 1889 N N . ARG B 1 111 ? 15.18 -7.754 -16.25 1 91.38 111 ARG B N 1
ATOM 1890 C CA . ARG B 1 111 ? 13.906 -8.352 -15.844 1 91.38 111 ARG B CA 1
ATOM 1891 C C . ARG B 1 111 ? 13.359 -7.676 -14.586 1 91.38 111 ARG B C 1
ATOM 1893 O O . ARG B 1 111 ? 14.102 -7.402 -13.648 1 91.38 111 ARG B O 1
ATOM 1900 N N . TRP B 1 112 ? 12.148 -7.414 -14.641 1 94.94 112 TRP B N 1
ATOM 1901 C CA . TRP B 1 112 ? 11.492 -6.848 -13.461 1 94.94 112 TRP B CA 1
ATOM 1902 C C . TRP B 1 112 ? 11.062 -7.945 -12.5 1 94.94 112 TRP B C 1
ATOM 1904 O O . TRP B 1 112 ? 10.359 -8.883 -12.891 1 94.94 112 TRP B O 1
ATOM 1914 N N . ILE B 1 113 ? 11.578 -7.828 -11.289 1 96.81 113 ILE B N 1
ATOM 1915 C CA . ILE B 1 113 ? 11.266 -8.789 -10.234 1 96.81 113 ILE B CA 1
ATOM 1916 C C . ILE B 1 113 ? 10.492 -8.102 -9.117 1 96.81 113 ILE B C 1
ATOM 1918 O O . ILE B 1 113 ? 10.812 -6.973 -8.734 1 96.81 113 ILE B O 1
ATOM 1922 N N . CYS B 1 114 ? 9.492 -8.773 -8.625 1 98.44 114 CYS B N 1
ATOM 1923 C CA . CYS B 1 114 ? 8.773 -8.281 -7.453 1 98.44 114 CYS B CA 1
ATOM 1924 C C . CYS B 1 114 ? 9.555 -8.578 -6.176 1 98.44 114 CYS B C 1
ATOM 1926 O O . CYS B 1 114 ? 9.57 -9.719 -5.707 1 98.44 114 CYS B O 1
ATOM 1928 N N . MET B 1 115 ? 10.133 -7.516 -5.613 1 97.94 115 MET B N 1
ATOM 1929 C CA . MET B 1 115 ? 10.992 -7.699 -4.445 1 97.94 115 MET B CA 1
ATOM 1930 C C . MET B 1 115 ? 10.172 -7.68 -3.162 1 97.94 115 MET B C 1
ATOM 1932 O O . MET B 1 115 ? 10.531 -8.328 -2.18 1 97.94 115 MET B O 1
ATOM 1936 N N . ASN B 1 116 ? 9.211 -6.922 -3.117 1 98.69 116 ASN B N 1
ATOM 1937 C CA . ASN B 1 116 ? 8.32 -6.816 -1.969 1 98.69 116 ASN B CA 1
ATOM 1938 C C . ASN B 1 116 ? 6.852 -6.879 -2.391 1 98.69 116 ASN B C 1
ATOM 1940 O O . ASN B 1 116 ? 6.469 -6.285 -3.4 1 98.69 116 ASN B O 1
ATOM 1944 N N . ASP B 1 117 ? 6.09 -7.59 -1.66 1 98.81 117 ASP B N 1
ATOM 1945 C CA . ASP B 1 117 ? 4.664 -7.816 -1.878 1 98.81 117 ASP B CA 1
ATOM 1946 C C . ASP B 1 117 ? 3.908 -7.863 -0.554 1 98.81 117 ASP B C 1
ATOM 1948 O O . ASP B 1 117 ? 4.273 -8.617 0.351 1 98.81 117 ASP B O 1
ATOM 1952 N N . MET B 1 118 ? 2.887 -7.051 -0.392 1 98.62 118 MET B N 1
ATOM 1953 C CA . MET B 1 118 ? 2.053 -7.086 0.806 1 98.62 118 MET B CA 1
ATOM 1954 C C . MET B 1 118 ? 0.573 -7.062 0.439 1 98.62 118 MET B C 1
ATOM 1956 O O . MET B 1 118 ? 0.12 -6.168 -0.278 1 98.62 118 MET B O 1
ATOM 1960 N N . PHE B 1 119 ? -0.149 -7.984 0.945 1 98.19 119 PHE B N 1
ATOM 1961 C CA . PHE B 1 119 ? -1.565 -8.141 0.637 1 98.19 119 PHE B CA 1
ATOM 1962 C C . PHE B 1 119 ? -2.404 -8.086 1.908 1 98.19 119 PHE B C 1
ATOM 1964 O O . PHE B 1 119 ? -2.059 -8.703 2.916 1 98.19 119 PHE B O 1
ATOM 1971 N N . ARG B 1 120 ? -3.486 -7.27 1.893 1 96.25 120 ARG B N 1
ATOM 1972 C CA . ARG B 1 120 ? -4.48 -7.242 2.959 1 96.25 120 ARG B CA 1
ATOM 1973 C C . ARG B 1 120 ? -5.895 -7.195 2.389 1 96.25 120 ARG B C 1
ATOM 1975 O O . ARG B 1 120 ? -6.16 -6.453 1.441 1 96.25 120 ARG B O 1
ATOM 1982 N N . LEU B 1 121 ? -6.828 -7.996 3.041 1 92.5 121 LEU B N 1
ATOM 1983 C CA . LEU B 1 121 ? -8.258 -7.852 2.768 1 92.5 121 LEU B CA 1
ATOM 1984 C C . LEU B 1 121 ? -8.828 -6.637 3.49 1 92.5 121 LEU B C 1
ATOM 1986 O O . LEU B 1 121 ? -8.344 -6.258 4.559 1 92.5 121 LEU B O 1
ATOM 1990 N N . ALA B 1 122 ? -9.812 -5.977 2.82 1 84.5 122 ALA B N 1
ATOM 1991 C CA . ALA B 1 122 ? -10.508 -4.867 3.467 1 84.5 122 ALA B CA 1
ATOM 1992 C C . ALA B 1 122 ? -11.523 -5.375 4.488 1 84.5 122 ALA B C 1
ATOM 1994 O O . ALA B 1 122 ? -12.203 -6.375 4.25 1 84.5 122 ALA B O 1
ATOM 1995 N N . LEU B 1 123 ? -11.312 -5.246 5.867 1 67.31 123 LEU B N 1
ATOM 1996 C CA . LEU B 1 123 ? -12.258 -5.723 6.867 1 67.31 123 LEU B CA 1
ATOM 1997 C C . LEU B 1 123 ? -13.594 -4.984 6.75 1 67.31 123 LEU B C 1
ATOM 1999 O O . LEU B 1 123 ? -13.617 -3.797 6.422 1 67.31 123 LEU B O 1
ATOM 2003 N N . HIS B 1 124 ? -14.719 -5.566 6.363 1 51.66 124 HIS B N 1
ATOM 2004 C CA . HIS B 1 124 ? -16.078 -5.031 6.398 1 51.66 124 HIS B CA 1
ATOM 2005 C C . HIS B 1 124 ? -16.406 -4.469 7.773 1 51.66 124 HIS B C 1
ATOM 2007 O O . HIS B 1 124 ? -16.297 -5.172 8.781 1 51.66 124 HIS B O 1
ATOM 2013 N N . ASN B 1 125 ? -15.867 -3.352 8.281 1 44.91 125 ASN B N 1
ATOM 2014 C CA . ASN B 1 125 ? -16.516 -2.852 9.492 1 44.91 125 ASN B CA 1
ATOM 2015 C C . ASN B 1 125 ? -18.016 -2.682 9.297 1 44.91 125 ASN B C 1
ATOM 2017 O O . ASN B 1 125 ? -18.469 -1.73 8.656 1 44.91 125 ASN B O 1
ATOM 2021 N N . PHE B 1 126 ? -18.828 -3.508 8.82 1 37.44 126 PHE B N 1
ATOM 2022 C CA . PHE B 1 126 ? -20.25 -3.287 9.016 1 37.44 126 PHE B CA 1
ATOM 2023 C C . PHE B 1 126 ? -20.609 -3.287 10.5 1 37.44 126 PHE B C 1
ATOM 2025 O O . PHE B 1 126 ? -20.656 -4.344 11.133 1 37.44 126 PHE B O 1
ATOM 2032 N N . ALA B 1 127 ? -20.109 -2.422 11.461 1 27.88 127 ALA B N 1
ATOM 2033 C CA . ALA B 1 127 ? -21.094 -2.334 12.531 1 27.88 127 ALA B CA 1
ATOM 2034 C C . ALA B 1 127 ? -22.438 -1.805 12.008 1 27.88 127 ALA B C 1
ATOM 2036 O O . ALA B 1 127 ? -22.469 -0.952 11.117 1 27.88 127 ALA B O 1
#

Nearest PDB structures (foldseek):
  1qma-assembly1_A  TM=9.759E-01  e=7.537E-20  Rattus norvegicus
  1ar0-assembly1_B  TM=9.940E-01  e=3.368E-19  Rattus norvegicus
  1gy5-assembly1_A  TM=9.732E-01  e=1.006E-18  Homo sapiens
  1ask-assembly1_B  TM=9.925E-01  e=1.788E-18  Rattus norvegicus
  1gy6-assembly1_B  TM=9.887E-01  e=1.894E-18  Rattus norvegicus

Sequence (254 aa):
MGESPIWEQVGAGFVQVYYQQFDTNRSELGSLYGESSCLTWEGQQFQGKTAIMEKINSLPFQKIQHSVTTHDHQPTVDGSVLTMVVGQLQVDDDPVMGFQQLFVLKNMDKRWICMNDMFRLALHNFAMGESPIWEQVGAGFVQVYYQQFDTNRSELGSLYGESSCLTWEGQQFQGKTAIMEKINSLPFQKIQHSVTTHDHQPTVDGSVLTMVVGQLQVDDDPVMGFQQLFVLKNMDKRWICMNDMFRLALHNFA

Organism: Callorhinchus milii (NCBI:txid7868)

Solvent-accessible surface area (backbone atoms only — not comparable to full-atom values): 13823 Å² total; per-residue (Å²): 130,80,78,76,53,66,50,49,51,51,39,53,51,48,54,52,53,51,51,51,30,54,44,74,45,49,78,63,50,48,77,40,37,39,74,79,14,35,36,29,57,73,82,42,76,31,62,16,33,69,48,38,43,51,52,64,70,61,52,92,66,91,42,46,46,75,47,78,73,47,71,49,57,44,71,46,97,87,65,28,30,37,30,43,37,35,31,34,35,32,47,63,90,47,73,76,38,41,33,39,37,38,39,34,32,35,74,52,96,92,36,72,31,40,41,34,36,39,39,39,72,53,76,78,79,75,124,130,81,77,77,54,66,51,47,53,49,40,53,50,48,54,53,50,51,52,53,32,54,43,74,46,48,79,62,50,48,78,40,37,38,73,79,13,35,34,29,57,74,83,43,76,31,62,17,33,67,49,37,44,51,54,63,70,62,51,92,64,91,42,46,46,77,46,78,73,48,72,49,59,43,73,44,97,86,64,29,30,38,28,42,38,35,30,35,35,32,45,64,91,47,74,76,38,42,33,39,36,38,38,32,34,35,74,54,97,90,36,70,30,39,42,35,37,38,42,40,72,52,76,81,78,74,126

Foldseek 3Di:
DDPPDPLVVVQVVCVVVQQVCLFPPNLVCLVQAAQQAWEAEANDIAGGSVRVSVVSVPDPFDGKHWDWDDKDWDADPVGKIKMKTWTWMDTDPDDIWIKIKIFIWDQDPNDTHTRYIYIDIDPPPPD/DDDPDPLVVVQVVCVVVQQVCLFPPNLVCLVQAAQQAWEAEANDIAGGSVRVSVVSVPDPFDGKHWDWPDKDWDADPVGKIKMKTWTWMDTDPDDIWIKIKIFIWDQDPNDTHTRYIYIDIDPPPPD

Secondary structure (DSSP, 8-state):
-----HHHHHHHHHHHHHHHHHHHHGGGGGGGEEEEEEEEETTEEEESHHHHHHHHHH---S-EEEEEEEEEEEE-TTS-EEEEEEEEEEETTSPPEEEEEEEEEEEETTEEEEEEEEEEE------/-----HHHHHHHHHHHHHHHHHHHHGGGGGGGEEEEEEEEETTEEEESHHHHHHHHHH---S-EEEEEEEEEEEE-TTS-EEEEEEEEEEETTSPPEEEEEEEEEEEETTEEEEEEEEEEE------